Protein AF-0000000087148884 (afdb_homodimer)

InterPro domains:
  IPR002716 PIN domain [PF01850] (5-129)
  IPR022907 VapC family [MF_00265] (4-135)
  IPR029060 PIN-like domain superfamily [SSF88723] (1-133)
  IPR039018 Endonuclease VapC20-like [PTHR42188] (4-131)

pLDDT: mean 97.44, std 5.32, range [53.16, 98.94]

Solvent-accessible surface area (backbone atoms only — not comparable to full-atom values): 15019 Å² total; per-residue (Å²): 129,63,61,26,38,46,36,38,59,28,57,36,18,39,72,34,78,86,36,91,52,12,70,51,22,36,44,36,53,49,26,27,72,71,61,67,25,48,29,35,36,30,42,52,63,35,49,40,51,28,38,41,51,30,32,76,73,64,31,52,69,52,21,45,52,49,52,51,51,44,73,68,31,89,47,45,41,75,43,75,76,49,74,68,32,45,52,43,11,52,52,43,29,68,72,33,78,76,40,46,47,63,53,17,40,52,52,25,44,24,64,76,71,70,42,41,42,30,38,32,70,61,68,61,51,73,75,42,82,76,47,45,74,33,75,54,70,65,41,82,86,60,72,127,130,64,62,26,37,46,36,38,60,28,56,36,19,39,74,34,77,86,36,91,52,13,69,52,22,35,45,35,55,48,27,28,72,71,62,69,26,50,30,36,37,30,42,52,64,35,50,41,53,28,38,42,51,30,32,76,74,64,30,53,67,53,22,46,53,49,53,49,51,47,72,69,32,88,48,44,41,76,44,76,76,49,74,69,34,45,52,44,11,53,52,45,30,68,70,32,79,75,39,45,46,62,53,17,38,52,51,26,44,26,63,75,71,70,41,42,41,30,37,31,70,61,70,61,51,71,76,42,81,78,45,44,74,32,77,54,69,66,38,81,86,62,68,128

Structure (mmCIF, N/CA/C/O backbone):
data_AF-0000000087148884-model_v1
#
loop_
_entity.id
_entity.type
_entity.pdbx_description
1 polymer 'Ribonuclease VapC'
#
loop_
_atom_site.group_PDB
_atom_site.id
_atom_site.type_symbol
_atom_site.label_atom_id
_atom_site.label_alt_id
_atom_site.label_comp_id
_atom_site.label_asym_id
_atom_site.label_entity_id
_atom_site.label_seq_id
_atom_site.pdbx_PDB_ins_code
_atom_site.Cartn_x
_atom_site.Cartn_y
_atom_site.Cartn_z
_atom_site.occupancy
_atom_site.B_iso_or_equiv
_atom_site.auth_seq_id
_atom_site.auth_comp_id
_atom_site.auth_asym_id
_atom_site.auth_atom_id
_atom_site.pdbx_PDB_model_num
ATOM 1 N N . MET A 1 1 ? -4.75 26.141 -3.373 1 82.94 1 MET A N 1
ATOM 2 C CA . MET A 1 1 ? -4.594 26.156 -1.921 1 82.94 1 MET A CA 1
ATOM 3 C C . MET A 1 1 ? -3.361 25.359 -1.498 1 82.94 1 MET A C 1
ATOM 5 O O . MET A 1 1 ? -2.941 24.438 -2.199 1 82.94 1 MET A O 1
ATOM 9 N N . PRO A 1 2 ? -2.639 25.859 -0.455 1 95.5 2 PRO A N 1
ATOM 10 C CA . PRO A 1 2 ? -1.443 25.141 -0.019 1 95.5 2 PRO A CA 1
ATOM 11 C C . PRO A 1 2 ? -1.743 23.703 0.381 1 95.5 2 PRO A C 1
ATOM 13 O O . PRO A 1 2 ? -2.832 23.406 0.883 1 95.5 2 PRO A O 1
ATOM 16 N N . ARG A 1 3 ? -0.833 22.828 0.015 1 98.5 3 ARG A N 1
ATOM 17 C CA . ARG A 1 3 ? -1.002 21.406 0.343 1 98.5 3 ARG A CA 1
ATOM 18 C C . ARG A 1 3 ? 0.221 20.859 1.074 1 98.5 3 ARG A C 1
ATOM 20 O O . ARG A 1 3 ? 1.328 21.375 0.909 1 98.5 3 ARG A O 1
ATOM 27 N N . ALA A 1 4 ? -0.014 19.891 1.885 1 98.75 4 ALA A N 1
ATOM 28 C CA . ALA A 1 4 ? 1.025 19.094 2.523 1 98.75 4 ALA A CA 1
ATOM 29 C C . ALA A 1 4 ? 0.669 17.609 2.49 1 98.75 4 ALA A C 1
ATOM 31 O O . ALA A 1 4 ? -0.51 17.25 2.488 1 98.75 4 ALA A O 1
ATOM 32 N N . LEU A 1 5 ? 1.656 16.875 2.363 1 98.88 5 LEU A N 1
ATOM 33 C CA . LEU A 1 5 ? 1.425 15.43 2.457 1 98.88 5 LEU A CA 1
ATOM 34 C C . LEU A 1 5 ? 1.234 15.008 3.908 1 98.88 5 LEU A C 1
ATOM 36 O O . LEU A 1 5 ? 1.746 15.656 4.824 1 98.88 5 LEU A O 1
ATOM 40 N N . VAL A 1 6 ? 0.449 13.961 4.16 1 98.94 6 VAL A N 1
ATOM 41 C CA . VAL A 1 6 ? 0.257 13.414 5.5 1 98.94 6 VAL A CA 1
ATOM 42 C C . VAL A 1 6 ? 0.625 11.93 5.508 1 98.94 6 VAL A C 1
ATOM 44 O O . VAL A 1 6 ? 0.117 11.156 4.695 1 98.94 6 VAL A O 1
ATOM 47 N N . ASP A 1 7 ? 1.469 11.562 6.402 1 98.81 7 ASP A N 1
ATOM 48 C CA . ASP A 1 7 ? 1.999 10.203 6.531 1 98.81 7 ASP A CA 1
ATOM 49 C C . ASP A 1 7 ? 1.054 9.32 7.344 1 98.81 7 ASP A C 1
ATOM 51 O O . ASP A 1 7 ? 0.173 9.828 8.047 1 98.81 7 ASP A O 1
ATOM 55 N N . THR A 1 8 ? 1.266 8.047 7.219 1 98.88 8 THR A N 1
ATOM 56 C CA . THR A 1 8 ? 0.478 7.051 7.93 1 98.88 8 THR A CA 1
ATOM 57 C C . THR A 1 8 ? 0.493 7.316 9.43 1 98.88 8 THR A C 1
ATOM 59 O O . THR A 1 8 ? -0.534 7.188 10.102 1 98.88 8 THR A O 1
ATOM 62 N N . THR A 1 9 ? 1.648 7.656 10.008 1 98.88 9 THR A N 1
ATOM 63 C CA . THR A 1 9 ? 1.805 7.793 11.453 1 98.88 9 THR A CA 1
ATOM 64 C C . THR A 1 9 ? 0.843 8.844 12 1 98.88 9 THR A C 1
ATOM 66 O O . THR A 1 9 ? 0.274 8.664 13.078 1 98.88 9 THR A O 1
ATOM 69 N N . VAL A 1 10 ? 0.609 9.875 11.273 1 98.94 10 VAL A N 1
ATOM 70 C CA . VAL A 1 10 ? -0.283 10.945 11.711 1 98.94 10 VAL A CA 1
ATOM 71 C C . VAL A 1 10 ? -1.736 10.5 11.57 1 98.94 10 VAL A C 1
ATOM 73 O O . VAL A 1 10 ? -2.535 10.648 12.492 1 98.94 10 VAL A O 1
ATOM 76 N N . LEU A 1 11 ? -2.051 9.992 10.391 1 98.94 11 LEU A N 1
ATOM 77 C CA . LEU A 1 11 ? -3.422 9.562 10.148 1 98.94 11 LEU A CA 1
ATOM 78 C C . LEU A 1 11 ? -3.84 8.484 11.148 1 98.94 11 LEU A C 1
ATOM 80 O O . LEU A 1 11 ? -4.922 8.562 11.734 1 98.94 11 LEU A O 1
ATOM 84 N N . PHE A 1 12 ? -2.975 7.488 11.336 1 98.94 12 PHE A N 1
ATOM 85 C CA . PHE A 1 12 ? -3.275 6.398 12.258 1 98.94 12 PHE A CA 1
ATOM 86 C C . PHE A 1 12 ? -3.443 6.926 13.68 1 98.94 12 PHE A C 1
ATOM 88 O O . PHE A 1 12 ? -4.43 6.609 14.352 1 98.94 12 PHE A O 1
ATOM 95 N N . ALA A 1 13 ? -2.496 7.723 14.141 1 98.94 13 ALA A N 1
ATOM 96 C CA . ALA A 1 13 ? -2.539 8.234 15.508 1 98.94 13 ALA A CA 1
ATOM 97 C C . ALA A 1 13 ? -3.783 9.086 15.734 1 98.94 13 ALA A C 1
ATOM 99 O O . ALA A 1 13 ? -4.367 9.07 16.828 1 98.94 13 ALA A O 1
ATOM 100 N N . ALA A 1 14 ? -4.152 9.836 14.75 1 98.81 14 ALA A N 1
ATOM 101 C CA . ALA A 1 14 ? -5.344 10.664 14.891 1 98.81 14 ALA A CA 1
ATOM 102 C C . ALA A 1 14 ? -6.598 9.812 15.047 1 98.81 14 ALA A C 1
ATOM 104 O O . ALA A 1 14 ? -7.508 10.164 15.805 1 98.81 14 ALA A O 1
ATOM 105 N N . ALA A 1 15 ? -6.641 8.68 14.359 1 98.69 15 ALA A N 1
ATOM 106 C CA . ALA A 1 15 ? -7.844 7.852 14.312 1 98.69 15 ALA A CA 1
ATOM 107 C C . ALA A 1 15 ? -7.867 6.852 15.461 1 98.69 15 ALA A C 1
ATOM 109 O O . ALA A 1 15 ? -8.93 6.332 15.82 1 98.69 15 ALA A O 1
ATOM 110 N N . TYR A 1 16 ? -6.707 6.504 16 1 98.81 16 TYR A N 1
ATOM 111 C CA . TYR A 1 16 ? -6.598 5.492 17.047 1 98.81 16 TYR A CA 1
ATOM 112 C C . TYR A 1 16 ? -6.387 6.133 18.406 1 98.81 16 TYR A C 1
ATOM 114 O O . TYR A 1 16 ? -5.25 6.375 18.828 1 98.81 16 TYR A O 1
ATOM 122 N N . ARG A 1 17 ? -7.375 6.234 19.219 1 97.5 17 ARG A N 1
ATOM 123 C CA . ARG A 1 17 ? -7.41 7.016 20.453 1 97.5 17 ARG A CA 1
ATOM 124 C C . ARG A 1 17 ? -6.355 6.523 21.438 1 97.5 17 ARG A C 1
ATOM 126 O O . ARG A 1 17 ? -5.867 7.293 22.266 1 97.5 17 ARG A O 1
ATOM 133 N N . ARG A 1 18 ? -5.969 5.281 21.391 1 98.19 18 ARG A N 1
ATOM 134 C CA . ARG A 1 18 ? -5.047 4.699 22.359 1 98.19 18 ARG A CA 1
ATOM 135 C C . ARG A 1 18 ? -3.598 4.969 21.969 1 98.19 18 ARG A C 1
ATOM 137 O O . ARG A 1 18 ? -2.672 4.629 22.703 1 98.19 18 ARG A O 1
ATOM 144 N N . ASP A 1 19 ? -3.453 5.551 20.766 1 98.62 19 ASP A N 1
ATOM 145 C CA . ASP A 1 19 ? -2.1 5.879 20.328 1 98.62 19 ASP A CA 1
ATOM 146 C C . ASP A 1 19 ? -1.514 7.008 21.188 1 98.62 19 ASP A C 1
ATOM 148 O O . ASP A 1 19 ? -2.199 7.988 21.484 1 98.62 19 ASP A O 1
ATOM 152 N N . GLU A 1 20 ? -0.26 6.871 21.562 1 98.31 20 GLU A N 1
ATOM 153 C CA . GLU A 1 20 ? 0.403 7.844 22.438 1 98.31 20 GLU A CA 1
ATOM 154 C C . GLU A 1 20 ? 0.441 9.227 21.781 1 98.31 20 GLU A C 1
ATOM 156 O O . GLU A 1 20 ? 0.448 10.242 22.469 1 98.31 20 GLU A O 1
ATOM 161 N N . ALA A 1 21 ? 0.447 9.25 20.43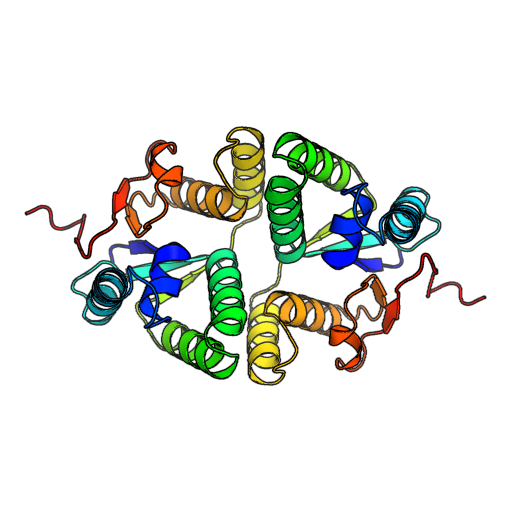8 1 98.5 21 ALA A N 1
ATOM 162 C CA . ALA A 1 21 ? 0.543 10.516 19.719 1 98.5 21 ALA A CA 1
ATOM 163 C C . ALA A 1 21 ? -0.837 11.016 19.297 1 98.5 21 ALA A C 1
ATOM 165 O O . ALA A 1 21 ? -0.954 11.906 18.453 1 98.5 21 ALA A O 1
ATOM 166 N N . HIS A 1 22 ? -1.874 10.461 19.875 1 98.81 22 HIS A N 1
ATOM 167 C CA . HIS A 1 22 ? -3.236 10.719 19.422 1 98.81 22 HIS A CA 1
ATOM 168 C C . HIS A 1 22 ? -3.562 12.203 19.453 1 98.81 22 HIS A C 1
ATOM 170 O O . HIS A 1 22 ? -3.998 12.773 18.438 1 98.81 22 HIS A O 1
ATOM 176 N N . ASP A 1 23 ? -3.289 12.867 20.531 1 98.69 23 ASP A N 1
ATOM 177 C CA . ASP A 1 23 ? -3.697 14.266 20.688 1 98.69 23 ASP A CA 1
ATOM 178 C C . ASP A 1 23 ? -2.998 15.164 19.672 1 98.69 23 ASP A C 1
ATOM 180 O O . ASP A 1 23 ? -3.631 16.031 19.062 1 98.69 23 ASP A O 1
ATOM 184 N N . GLY A 1 24 ? -1.696 14.953 19.5 1 98.75 24 GLY A N 1
ATOM 185 C CA . GLY A 1 24 ? -0.96 15.727 18.516 1 98.75 24 GLY A CA 1
ATOM 186 C C . GLY A 1 24 ? -1.428 15.484 17.094 1 98.75 24 GLY A C 1
ATOM 187 O O . GLY A 1 24 ? -1.553 16.422 16.312 1 98.75 24 GLY A O 1
ATOM 188 N N . ALA A 1 25 ? -1.712 14.258 16.797 1 98.94 25 ALA A N 1
ATOM 189 C CA . ALA A 1 25 ? -2.176 13.898 15.453 1 98.94 25 ALA A CA 1
ATOM 190 C C . ALA A 1 25 ? -3.574 14.445 15.195 1 98.94 25 ALA A C 1
ATOM 192 O O . ALA A 1 25 ? -3.861 14.93 14.094 1 98.94 25 ALA A O 1
ATOM 193 N N . LEU A 1 26 ? -4.41 14.336 16.234 1 98.75 26 LEU A N 1
ATOM 194 C CA . LEU A 1 26 ? -5.766 14.859 16.109 1 98.75 26 LEU A CA 1
ATOM 195 C C . LEU A 1 26 ? -5.75 16.359 15.852 1 98.75 26 LEU A C 1
ATOM 197 O O . LEU A 1 26 ? -6.562 16.875 15.078 1 98.75 26 LEU A O 1
ATOM 201 N N . ALA A 1 27 ? -4.859 17.062 16.469 1 98.88 27 ALA A N 1
ATOM 202 C CA . ALA A 1 27 ? -4.719 18.5 16.25 1 98.88 27 ALA A CA 1
ATOM 203 C C . ALA A 1 27 ? -4.379 18.797 14.797 1 98.88 27 ALA A C 1
ATOM 205 O O . ALA A 1 27 ? -4.891 19.766 14.227 1 98.88 27 ALA A O 1
ATOM 206 N N . ILE A 1 28 ? -3.535 17.969 14.172 1 98.88 28 ILE A N 1
ATOM 207 C CA . ILE A 1 28 ? -3.16 18.141 12.773 1 98.88 28 ILE A CA 1
ATOM 208 C C . ILE A 1 28 ? -4.383 17.938 11.883 1 98.88 28 ILE A C 1
ATOM 210 O O . ILE A 1 28 ? -4.703 18.781 11.047 1 98.88 28 ILE A O 1
ATOM 214 N N . LEU A 1 29 ? -5.133 16.906 12.086 1 98.75 29 LEU A N 1
ATOM 215 C CA . LEU A 1 29 ? -6.293 16.625 11.242 1 98.75 29 LEU A CA 1
ATOM 216 C C . LEU A 1 29 ? -7.375 17.688 11.445 1 98.75 29 LEU A C 1
ATOM 218 O O . LEU A 1 29 ? -8.039 18.078 10.484 1 98.75 29 LEU A O 1
ATOM 222 N N . THR A 1 30 ? -7.543 18.047 12.719 1 98.44 30 THR A N 1
ATOM 223 C CA . THR A 1 30 ? -8.508 19.109 13.008 1 98.44 30 THR A CA 1
ATOM 224 C C . THR A 1 30 ? -8.125 20.406 12.312 1 98.44 30 THR A C 1
ATOM 226 O O . THR A 1 30 ? -8.977 21.094 11.75 1 98.44 30 THR A O 1
ATOM 229 N N . GLY A 1 31 ? -6.812 20.734 12.375 1 98.38 31 GLY A N 1
ATOM 230 C CA . GLY A 1 31 ? -6.332 21.906 11.68 1 98.38 31 GLY A CA 1
ATOM 231 C C . GLY A 1 31 ? -6.574 21.859 10.18 1 98.38 31 GLY A C 1
ATOM 232 O O . GLY A 1 31 ? -6.883 22.875 9.562 1 98.38 31 GLY A O 1
ATOM 233 N N . ILE A 1 32 ? -6.445 20.703 9.578 1 98.44 32 ILE A N 1
ATOM 234 C CA . ILE A 1 32 ? -6.738 20.516 8.156 1 98.44 32 ILE A CA 1
ATOM 235 C C . ILE A 1 32 ? -8.227 20.734 7.906 1 98.44 32 ILE A C 1
ATOM 237 O O . ILE A 1 32 ? -8.609 21.484 7.008 1 98.44 32 ILE A O 1
ATOM 241 N N . ASP A 1 33 ? -9.016 20.219 8.773 1 97.56 33 ASP A N 1
ATOM 242 C CA . ASP A 1 33 ? -10.469 20.297 8.664 1 97.56 33 ASP A CA 1
ATOM 243 C C . ASP A 1 33 ? -10.953 21.75 8.734 1 97.56 33 ASP A C 1
ATOM 245 O O . ASP A 1 33 ? -11.844 22.141 7.988 1 97.56 33 ASP A O 1
ATOM 249 N N . THR A 1 34 ? -10.344 22.453 9.617 1 97.12 34 THR A N 1
ATOM 250 C CA . THR A 1 34 ? -10.812 23.812 9.891 1 97.12 34 THR A CA 1
ATOM 251 C C . THR A 1 34 ? -10.133 24.812 8.961 1 97.12 34 THR A C 1
ATOM 253 O O . THR A 1 34 ? -10.367 26.016 9.062 1 97.12 34 THR A O 1
ATOM 256 N N . ALA A 1 35 ? -9.266 24.344 8.117 1 96.56 35 ALA A N 1
ATOM 257 C CA . ALA A 1 35 ? -8.539 25.172 7.152 1 96.56 35 ALA A CA 1
ATOM 258 C C . ALA A 1 35 ? -7.504 26.047 7.848 1 96.56 35 ALA A C 1
ATOM 260 O O . ALA A 1 35 ? -7.035 27.031 7.281 1 96.56 35 ALA A O 1
ATOM 261 N N . ASP A 1 36 ? -7.16 25.672 9.055 1 97.25 36 ASP A N 1
ATOM 262 C CA . ASP A 1 36 ? -6.059 26.312 9.758 1 97.25 36 ASP A CA 1
ATOM 263 C C . ASP A 1 36 ? -4.711 25.781 9.281 1 97.25 36 ASP A C 1
ATOM 265 O O . ASP A 1 36 ? -3.678 26.422 9.477 1 97.25 36 ASP A O 1
ATOM 269 N N . LEU A 1 37 ? -4.734 24.641 8.773 1 98.31 37 LEU A N 1
ATOM 270 C CA . LEU A 1 37 ? -3.578 23.984 8.164 1 98.31 37 LEU A CA 1
ATOM 271 C C . LEU A 1 37 ? -3.809 23.734 6.68 1 98.31 37 LEU A C 1
ATOM 273 O O . LEU A 1 37 ? -4.938 23.859 6.195 1 98.31 37 LEU A O 1
ATOM 277 N N . PRO A 1 38 ? -2.689 23.547 5.93 1 98.44 38 PRO A N 1
ATOM 278 C CA . PRO A 1 38 ? -2.854 23.25 4.508 1 98.44 38 PRO A CA 1
ATOM 279 C C . PRO A 1 38 ? -3.717 22.016 4.258 1 98.44 38 PRO A C 1
ATOM 281 O O . PRO A 1 38 ? -3.898 21.188 5.164 1 98.44 38 PRO A O 1
ATOM 284 N N . GLU A 1 39 ? -4.25 21.922 2.984 1 98.75 39 GLU A N 1
ATOM 285 C CA . GLU A 1 39 ? -4.957 20.703 2.594 1 98.75 39 GLU A CA 1
ATOM 286 C C . GLU A 1 39 ? -4.023 19.5 2.586 1 98.75 39 GLU A C 1
ATOM 288 O O . GLU A 1 39 ? -2.824 19.641 2.34 1 98.75 39 GLU A O 1
ATOM 293 N N . ALA A 1 40 ? -4.617 18.391 2.803 1 98.88 40 ALA A N 1
ATOM 294 C CA . ALA A 1 40 ? -3.842 17.172 2.951 1 98.88 40 ALA A CA 1
ATOM 295 C C . ALA A 1 40 ? -3.809 16.375 1.645 1 98.88 40 ALA A C 1
ATOM 297 O O . ALA A 1 40 ? -4.848 16.156 1.018 1 98.88 40 ALA A O 1
ATOM 298 N N . VAL A 1 41 ? -2.627 16.016 1.207 1 98.94 41 VAL A N 1
ATOM 299 C CA . VAL A 1 41 ? -2.459 14.961 0.207 1 98.94 41 VAL A CA 1
ATOM 300 C C . VAL A 1 41 ? -2.146 13.641 0.897 1 98.94 41 VAL A C 1
ATOM 302 O O . VAL A 1 41 ? -1.254 13.57 1.745 1 98.94 41 VAL A O 1
ATOM 305 N N . ILE A 1 42 ? -2.887 12.656 0.623 1 98.94 42 ILE A N 1
ATOM 306 C CA . ILE A 1 42 ? -2.74 11.312 1.164 1 98.94 42 ILE A CA 1
ATOM 307 C C . ILE A 1 42 ? -2.523 10.32 0.025 1 98.94 42 ILE A C 1
ATOM 309 O O . ILE A 1 42 ? -3.4 10.133 -0.821 1 98.94 42 ILE A O 1
ATOM 313 N N . LEU A 1 43 ? -1.363 9.695 -0.037 1 98.94 43 LEU A N 1
ATOM 314 C CA . LEU A 1 43 ? -1.16 8.664 -1.048 1 98.94 43 LEU A CA 1
ATOM 315 C C . LEU A 1 43 ? -2.014 7.434 -0.75 1 98.94 43 LEU A C 1
ATOM 317 O O . LEU A 1 43 ? -2.229 7.09 0.415 1 98.94 43 LEU A O 1
ATOM 321 N N . ASP A 1 44 ? -2.402 6.777 -1.787 1 98.81 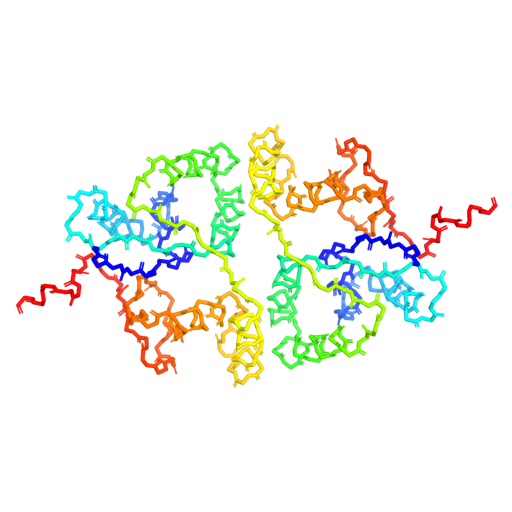44 ASP A N 1
ATOM 322 C CA . ASP A 1 44 ? -3.223 5.582 -1.619 1 98.81 44 ASP A CA 1
ATOM 323 C C . ASP A 1 44 ? -2.484 4.52 -0.808 1 98.81 44 ASP A C 1
ATOM 325 O O . ASP A 1 44 ? -3.104 3.76 -0.059 1 98.81 44 ASP A O 1
ATOM 329 N N . TYR A 1 45 ? -1.149 4.457 -0.853 1 98.81 45 TYR A N 1
ATOM 330 C CA . TYR A 1 45 ? -0.358 3.572 -0.003 1 98.81 45 TYR A CA 1
ATOM 331 C C . TYR A 1 45 ? -0.568 3.9 1.471 1 98.81 45 TYR A C 1
ATOM 333 O O . TYR A 1 45 ? -0.701 3 2.301 1 98.81 45 TYR A O 1
ATOM 341 N N . VAL A 1 46 ? -0.532 5.195 1.761 1 98.94 46 VAL A N 1
ATOM 342 C CA . VAL A 1 46 ? -0.702 5.688 3.123 1 98.94 46 VAL A CA 1
ATOM 343 C C . VAL A 1 46 ? -2.102 5.348 3.627 1 98.94 46 VAL A C 1
ATOM 345 O O . VAL A 1 46 ? -2.268 4.91 4.766 1 98.94 46 VAL A O 1
ATOM 348 N N . LEU A 1 47 ? -3.049 5.539 2.729 1 98.94 47 LEU A N 1
ATOM 349 C CA . LEU A 1 47 ? -4.414 5.176 3.084 1 98.94 47 LEU A CA 1
ATOM 350 C C . LEU A 1 47 ? -4.52 3.686 3.389 1 98.94 47 LEU A C 1
ATOM 352 O O . LEU A 1 47 ? -5.094 3.295 4.406 1 98.94 47 LEU A O 1
ATOM 356 N N . ALA A 1 48 ? -3.924 2.854 2.547 1 98.88 48 ALA A N 1
ATOM 357 C CA . ALA A 1 48 ? -3.969 1.405 2.723 1 98.88 48 ALA A CA 1
ATOM 358 C C . ALA A 1 48 ? -3.332 0.992 4.047 1 98.88 48 ALA A C 1
ATOM 360 O O . ALA A 1 48 ? -3.9 0.192 4.793 1 98.88 48 ALA A O 1
ATOM 361 N N . GLU A 1 49 ? -2.18 1.56 4.34 1 98.81 49 GLU A N 1
ATOM 362 C CA . GLU A 1 49 ? -1.503 1.27 5.598 1 98.81 49 GLU A CA 1
ATOM 363 C C . GLU A 1 49 ? -2.352 1.699 6.793 1 98.81 49 GLU A C 1
ATOM 365 O O . GLU A 1 49 ? -2.443 0.978 7.789 1 98.81 49 GLU A O 1
ATOM 370 N N . THR A 1 50 ? -2.947 2.869 6.711 1 98.94 50 THR A N 1
ATOM 371 C CA . THR A 1 50 ? -3.75 3.402 7.809 1 98.94 50 THR A CA 1
ATOM 372 C C . THR A 1 50 ? -4.965 2.518 8.07 1 98.94 50 THR A C 1
ATOM 374 O O . THR A 1 50 ? -5.246 2.156 9.211 1 98.94 50 THR A O 1
ATOM 377 N N . LEU A 1 51 ? -5.633 2.129 6.965 1 98.94 51 LEU A N 1
ATOM 378 C CA . LEU A 1 51 ? -6.82 1.294 7.098 1 98.94 51 LEU A CA 1
ATOM 379 C C . LEU A 1 51 ? -6.465 -0.066 7.691 1 98.94 51 LEU A C 1
ATOM 381 O O . LEU A 1 51 ? -7.16 -0.562 8.578 1 98.94 51 LEU A O 1
ATOM 385 N N . ASN A 1 52 ? -5.363 -0.642 7.215 1 98.56 52 ASN A N 1
ATOM 386 C CA . ASN A 1 52 ? -4.938 -1.933 7.746 1 98.56 52 ASN A CA 1
ATOM 387 C C . ASN A 1 52 ? -4.516 -1.827 9.211 1 98.56 52 ASN A C 1
ATOM 389 O O . ASN A 1 52 ? -4.844 -2.695 10.016 1 98.56 52 ASN A O 1
ATOM 393 N N . GLY A 1 53 ? -3.807 -0.758 9.539 1 98.56 53 GLY A N 1
ATOM 394 C CA . GLY A 1 53 ? -3.447 -0.52 10.93 1 98.56 53 GLY A CA 1
ATOM 395 C C . GLY A 1 53 ? -4.652 -0.377 11.844 1 98.56 53 GLY A C 1
ATOM 396 O O . GLY A 1 53 ? -4.691 -0.972 12.922 1 98.56 53 GLY A O 1
ATOM 397 N N . LEU A 1 54 ? -5.605 0.373 11.43 1 98.88 54 LEU A N 1
ATOM 398 C CA . LEU A 1 54 ? -6.801 0.6 12.234 1 98.88 54 LEU A CA 1
ATOM 399 C C . LEU A 1 54 ? -7.602 -0.689 12.398 1 98.88 54 LEU A C 1
ATOM 401 O O . LEU A 1 54 ? -8.109 -0.976 13.477 1 98.88 54 LEU A O 1
ATOM 405 N N . THR A 1 55 ? -7.715 -1.438 11.297 1 98.69 55 THR A N 1
ATOM 406 C CA . THR A 1 55 ? -8.406 -2.719 11.391 1 98.69 55 THR A CA 1
ATOM 407 C C . THR A 1 55 ? -7.758 -3.609 12.445 1 98.69 55 THR A C 1
ATOM 409 O O . THR A 1 55 ? -8.453 -4.203 13.273 1 98.69 55 THR A O 1
ATOM 412 N N . ASN A 1 56 ? -6.457 -3.602 12.477 1 98.06 56 ASN A N 1
ATOM 413 C CA . ASN A 1 56 ? -5.707 -4.488 13.359 1 98.06 56 ASN A CA 1
ATOM 414 C C . ASN A 1 56 ? -5.773 -4.023 14.812 1 98.06 56 ASN A C 1
ATOM 416 O O . ASN A 1 56 ? -5.707 -4.84 15.734 1 98.06 56 ASN A O 1
ATOM 420 N N . HIS A 1 57 ? -6 -2.738 15.031 1 98.44 57 HIS A N 1
ATOM 421 C CA . HIS A 1 57 ? -5.852 -2.215 16.375 1 98.44 57 HIS A CA 1
ATOM 422 C C . HIS A 1 57 ? -7.188 -1.743 16.938 1 98.44 57 HIS A C 1
ATOM 424 O O . HIS A 1 57 ? -7.414 -1.812 18.156 1 98.44 57 HIS A O 1
ATOM 430 N N . ALA A 1 58 ? -8.047 -1.271 16.031 1 98.31 58 ALA A N 1
ATOM 431 C CA . ALA A 1 58 ? -9.273 -0.633 16.5 1 98.31 58 ALA A CA 1
ATOM 432 C C . ALA A 1 58 ? -10.5 -1.319 15.914 1 98.31 58 ALA A C 1
ATOM 434 O O . ALA A 1 58 ? -11.633 -0.969 16.25 1 98.31 58 ALA A O 1
ATOM 435 N N . GLY A 1 59 ? -10.273 -2.281 15.031 1 98.31 59 GLY A N 1
ATOM 436 C CA . GLY A 1 59 ? -11.367 -3.014 14.406 1 98.31 59 GLY A CA 1
ATOM 437 C C . GLY A 1 59 ? -11.773 -2.441 13.055 1 98.31 59 GLY A C 1
ATOM 438 O O . GLY A 1 59 ? -11.406 -1.315 12.719 1 98.31 59 GLY A O 1
ATOM 439 N N . HIS A 1 60 ? -12.469 -3.193 12.32 1 98.62 60 HIS A N 1
ATOM 440 C CA . HIS A 1 60 ? -12.883 -2.877 10.953 1 98.62 60 HIS A CA 1
ATOM 441 C C . HIS A 1 60 ? -13.797 -1.656 10.93 1 98.62 60 HIS A C 1
ATOM 443 O O . HIS A 1 60 ? -13.672 -0.804 10.047 1 98.62 60 HIS A O 1
ATOM 449 N N . ALA A 1 61 ? -14.688 -1.531 11.867 1 98.62 61 ALA A N 1
ATOM 450 C CA . ALA A 1 61 ? -15.625 -0.416 11.898 1 98.62 61 ALA A CA 1
ATOM 451 C C . ALA A 1 61 ? -14.898 0.917 12.023 1 98.62 61 ALA A C 1
ATOM 453 O O . ALA A 1 61 ? -15.273 1.905 11.391 1 98.62 61 ALA A O 1
ATOM 454 N N . ALA A 1 62 ? -13.867 0.952 12.828 1 98.69 62 ALA A N 1
ATOM 455 C CA . ALA A 1 62 ? -13.07 2.162 13 1 98.69 62 ALA A CA 1
ATOM 456 C C . ALA A 1 62 ? -12.359 2.539 11.703 1 98.69 62 ALA A C 1
ATOM 458 O O . ALA A 1 62 ? -12.266 3.719 11.359 1 98.69 62 ALA A O 1
ATOM 459 N N . ALA A 1 63 ? -11.867 1.518 11 1 98.94 63 ALA A N 1
ATOM 460 C CA . ALA A 1 63 ? -11.195 1.749 9.727 1 98.94 63 ALA A CA 1
ATOM 461 C C . ALA A 1 63 ? -12.164 2.291 8.688 1 98.94 63 ALA A C 1
ATOM 463 O O . ALA A 1 63 ? -11.828 3.217 7.941 1 98.94 63 ALA A O 1
ATOM 464 N N . VAL A 1 64 ? -13.352 1.765 8.656 1 98.94 64 VAL A N 1
ATOM 465 C CA . VAL A 1 64 ? -14.359 2.217 7.711 1 98.94 64 VAL A CA 1
ATOM 466 C C . VAL A 1 64 ? -14.773 3.652 8.039 1 98.94 64 VAL A C 1
ATOM 468 O O . VAL A 1 64 ? -14.906 4.484 7.137 1 98.94 64 VAL A O 1
ATOM 471 N N . ASP A 1 65 ? -14.977 3.924 9.328 1 98.75 65 ASP A N 1
ATOM 472 C CA . ASP A 1 65 ? -15.305 5.281 9.742 1 98.75 65 ASP A CA 1
ATOM 473 C C . ASP A 1 65 ? -14.227 6.27 9.305 1 98.75 65 ASP A C 1
ATOM 475 O O . ASP A 1 65 ? -14.539 7.352 8.805 1 98.75 65 ASP A O 1
ATOM 479 N N . PHE A 1 66 ? -13.039 5.883 9.469 1 98.88 66 PHE A N 1
ATOM 480 C CA . PHE A 1 66 ? -11.914 6.715 9.062 1 98.88 66 PHE A CA 1
ATOM 481 C C . PHE A 1 66 ? -11.93 6.949 7.555 1 98.88 66 PHE A C 1
ATOM 483 O O . PHE A 1 66 ? -11.773 8.086 7.098 1 98.88 66 PHE A O 1
ATOM 490 N N . LEU A 1 67 ? -12.062 5.895 6.816 1 98.94 67 LEU A N 1
ATOM 491 C CA . LEU A 1 67 ? -12.133 5.98 5.359 1 98.94 67 LEU A CA 1
ATOM 492 C C . LEU A 1 67 ? -13.234 6.938 4.922 1 98.94 67 LEU A C 1
ATOM 494 O O . LEU A 1 67 ? -13.016 7.789 4.055 1 98.94 67 LEU A O 1
ATOM 498 N N . ASP A 1 68 ? -14.375 6.84 5.543 1 98.75 68 ASP A N 1
ATOM 499 C CA . ASP A 1 68 ? -15.508 7.699 5.195 1 98.75 68 ASP A CA 1
ATOM 500 C C . ASP A 1 68 ? -15.195 9.164 5.5 1 98.75 68 ASP A C 1
ATOM 502 O O . ASP A 1 68 ? -15.5 10.047 4.699 1 98.75 68 ASP A O 1
ATOM 506 N N . ARG A 1 69 ? -14.594 9.414 6.582 1 98.06 69 ARG A N 1
ATOM 507 C CA . ARG A 1 69 ? -14.266 10.781 6.988 1 98.06 69 ARG A CA 1
ATOM 508 C C . ARG A 1 69 ? -13.266 11.414 6.027 1 98.06 69 ARG A C 1
ATOM 510 O O . ARG A 1 69 ? -13.406 12.578 5.652 1 98.06 69 ARG A O 1
ATOM 517 N N . ILE A 1 70 ? -12.312 10.609 5.625 1 98.31 70 ILE A N 1
ATOM 518 C CA . ILE A 1 70 ? -11.297 11.117 4.707 1 98.31 70 ILE A CA 1
ATOM 519 C C . ILE A 1 70 ? -11.938 11.422 3.354 1 98.31 70 ILE A C 1
ATOM 521 O O . ILE A 1 70 ? -11.656 12.461 2.748 1 98.31 70 ILE A O 1
ATOM 525 N N . GLU A 1 71 ? -12.766 10.586 2.904 1 97.81 71 GLU A N 1
ATOM 526 C CA . GLU A 1 71 ? -13.367 10.742 1.583 1 97.81 71 GLU A CA 1
ATOM 527 C C . GLU A 1 71 ? -14.359 11.898 1.562 1 97.81 71 GLU A C 1
ATOM 529 O O . GLU A 1 71 ? -14.523 12.562 0.534 1 97.81 71 GLU A O 1
ATOM 534 N N . GLU A 1 72 ? -14.953 12.148 2.689 1 97.19 72 GLU A N 1
ATOM 535 C CA . GLU A 1 72 ? -15.961 13.203 2.771 1 97.19 72 GLU A CA 1
ATOM 536 C C . GLU A 1 72 ? -15.305 14.57 2.982 1 97.19 72 GLU A C 1
ATOM 538 O O . GLU A 1 72 ? -15.953 15.609 2.812 1 97.19 72 GLU A O 1
ATOM 543 N N . ASN A 1 73 ? -14.102 14.531 3.443 1 97.81 73 ASN A N 1
ATOM 544 C CA . ASN A 1 73 ? -13.375 15.773 3.715 1 97.81 73 ASN A CA 1
ATOM 545 C C . ASN A 1 73 ? -12.805 16.375 2.438 1 97.81 73 ASN A C 1
ATOM 547 O O . ASN A 1 73 ? -11.844 15.859 1.874 1 97.81 73 ASN A O 1
ATOM 551 N N . ALA A 1 74 ? -13.344 17.484 2.006 1 97.56 74 ALA A N 1
ATOM 552 C CA . ALA A 1 74 ? -12.969 18.125 0.75 1 97.56 74 ALA A CA 1
ATOM 553 C C . ALA A 1 74 ? -11.539 18.656 0.813 1 97.56 74 ALA A C 1
ATOM 555 O O . ALA A 1 74 ? -10.953 19 -0.216 1 97.56 74 ALA A O 1
ATOM 556 N N . ARG A 1 75 ? -10.93 18.672 1.987 1 98.44 75 ARG A N 1
ATOM 557 C CA . ARG A 1 75 ? -9.578 19.203 2.152 1 98.44 75 ARG A CA 1
ATOM 558 C C . ARG A 1 75 ? -8.555 18.062 2.197 1 98.44 75 ARG A C 1
ATOM 560 O O . ARG A 1 75 ? -7.367 18.312 2.41 1 98.44 75 ARG A O 1
ATOM 567 N N . CYS A 1 76 ? -9.031 16.859 2.062 1 98.62 76 CYS A N 1
ATOM 568 C CA . CYS A 1 76 ? -8.172 15.688 1.943 1 98.62 76 CYS A CA 1
ATOM 569 C C . CYS A 1 76 ? -8.203 15.125 0.528 1 98.62 76 CYS A C 1
ATOM 571 O O . CYS A 1 76 ? -9.281 14.812 0.008 1 98.62 76 CYS A O 1
ATOM 573 N N . HIS A 1 77 ? -7.055 15.008 -0.065 1 98.69 77 HIS A N 1
ATOM 574 C CA . HIS A 1 77 ? -6.926 14.5 -1.426 1 98.69 77 HIS A CA 1
ATOM 575 C C . HIS A 1 77 ? -6.137 13.195 -1.454 1 98.69 77 HIS A C 1
ATOM 577 O O . HIS A 1 77 ? -4.957 13.172 -1.101 1 98.69 77 HIS A O 1
ATOM 583 N N . ILE A 1 78 ? -6.797 12.164 -1.901 1 98.75 78 ILE A N 1
ATOM 584 C CA . ILE A 1 78 ? -6.117 10.883 -2.078 1 98.75 78 ILE A CA 1
ATOM 585 C C . ILE A 1 78 ? -5.5 10.812 -3.473 1 98.75 78 ILE A C 1
ATOM 587 O O . ILE A 1 78 ? -6.188 11.023 -4.477 1 98.75 78 ILE A O 1
ATOM 591 N N . ASP A 1 79 ? -4.254 10.586 -3.543 1 98.56 79 ASP A N 1
ATOM 592 C CA . ASP A 1 79 ? -3.566 10.531 -4.828 1 98.56 79 ASP A CA 1
ATOM 593 C C . ASP A 1 79 ? -2.791 9.219 -4.977 1 98.56 79 ASP A C 1
ATOM 595 O O . ASP A 1 79 ? -2.6 8.492 -4 1 98.56 79 ASP A O 1
ATOM 599 N N . THR A 1 80 ? -2.443 8.891 -6.211 1 98.5 80 THR A N 1
ATOM 600 C CA . THR A 1 80 ? -1.646 7.727 -6.582 1 98.5 80 THR A CA 1
ATOM 601 C C . THR A 1 80 ? -0.412 8.141 -7.375 1 98.5 80 THR A C 1
ATOM 603 O O . THR A 1 80 ? -0.369 9.242 -7.934 1 98.5 80 THR A O 1
ATOM 606 N N . LEU A 1 81 ? 0.564 7.281 -7.32 1 98.75 81 LEU A N 1
ATOM 607 C CA . LEU A 1 81 ? 1.785 7.582 -8.062 1 98.75 81 LEU A CA 1
ATOM 608 C C . LEU A 1 81 ? 1.569 7.398 -9.555 1 98.75 81 LEU A C 1
ATOM 610 O O . LEU A 1 81 ? 0.9 6.453 -9.984 1 98.75 81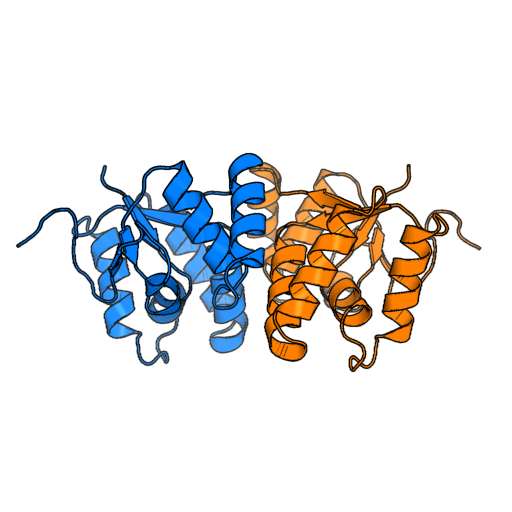 LEU A O 1
ATOM 614 N N . THR A 1 82 ? 2.135 8.344 -10.305 1 98.44 82 THR A N 1
ATOM 615 C CA . THR A 1 82 ? 2.342 8.055 -11.719 1 98.44 82 THR A CA 1
ATOM 616 C C . THR A 1 82 ? 3.414 6.988 -11.906 1 98.44 82 THR A C 1
ATOM 618 O O . THR A 1 82 ? 4.113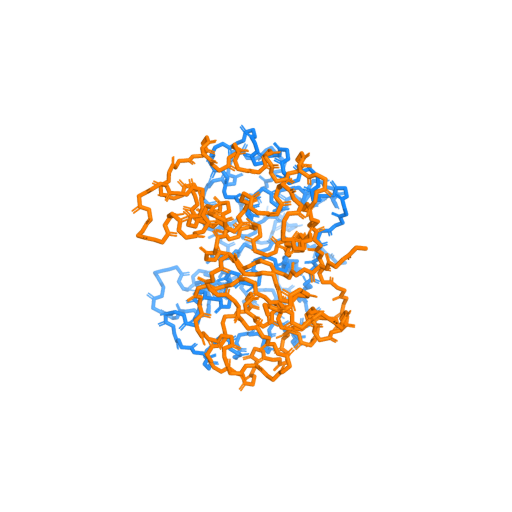 6.629 -10.953 1 98.44 82 THR A O 1
ATOM 621 N N . ALA A 1 83 ? 3.527 6.547 -13.203 1 98.06 83 ALA A N 1
ATOM 622 C CA . ALA A 1 83 ? 4.551 5.555 -13.516 1 98.06 83 ALA A CA 1
ATOM 623 C C . ALA A 1 83 ? 5.949 6.098 -13.219 1 98.06 83 ALA A C 1
ATOM 625 O O . ALA A 1 83 ? 6.805 5.375 -12.695 1 98.06 83 ALA A O 1
ATOM 626 N N . ASP A 1 84 ? 6.176 7.375 -13.555 1 98.62 84 ASP A N 1
ATOM 627 C CA . ASP A 1 84 ? 7.473 8 -13.32 1 98.62 84 ASP A CA 1
ATOM 628 C C . ASP A 1 84 ? 7.75 8.148 -11.828 1 98.62 84 ASP A C 1
ATOM 630 O O . ASP A 1 84 ? 8.875 7.922 -11.375 1 98.62 84 ASP A O 1
ATOM 634 N N . GLU A 1 85 ? 6.77 8.531 -11.07 1 98.81 85 GLU A N 1
ATOM 635 C CA . GLU A 1 85 ? 6.914 8.656 -9.625 1 98.81 85 GLU A CA 1
ATOM 636 C C . GLU A 1 85 ? 7.168 7.305 -8.969 1 98.81 85 GLU A C 1
ATOM 638 O O . GLU A 1 85 ? 7.957 7.199 -8.031 1 98.81 85 GLU A O 1
ATOM 643 N N . PHE A 1 86 ? 6.52 6.289 -9.5 1 98.81 86 PHE A N 1
ATOM 644 C CA . PHE A 1 86 ? 6.715 4.93 -9.016 1 98.81 86 PHE A CA 1
ATOM 645 C C . PHE A 1 86 ? 8.141 4.465 -9.273 1 98.81 86 PHE A C 1
ATOM 647 O O . PHE A 1 86 ? 8.766 3.848 -8.406 1 98.81 86 PHE A O 1
ATOM 654 N N . ALA A 1 87 ? 8.633 4.742 -10.422 1 98.75 87 ALA A N 1
ATOM 655 C CA . ALA A 1 87 ? 10.023 4.418 -10.734 1 98.75 87 ALA A CA 1
ATOM 656 C C . ALA A 1 87 ? 10.984 5.133 -9.797 1 98.75 87 ALA A C 1
ATOM 658 O O . ALA A 1 87 ? 11.961 4.543 -9.328 1 98.75 87 ALA A O 1
ATOM 659 N N . THR A 1 88 ? 10.672 6.387 -9.516 1 98.62 88 THR A N 1
ATOM 660 C CA . THR A 1 88 ? 11.484 7.152 -8.586 1 98.62 88 THR A CA 1
ATOM 661 C C . THR A 1 88 ? 11.398 6.562 -7.18 1 98.62 88 THR A C 1
ATOM 663 O O . THR A 1 88 ? 12.398 6.5 -6.461 1 98.62 88 THR A O 1
ATOM 666 N N . ALA A 1 89 ? 10.195 6.129 -6.754 1 98.88 89 ALA A N 1
ATOM 667 C CA . ALA A 1 89 ? 10.016 5.508 -5.445 1 98.88 89 ALA A CA 1
ATOM 668 C C . ALA A 1 89 ? 10.875 4.254 -5.309 1 98.88 89 ALA A C 1
ATOM 670 O O . ALA A 1 89 ? 11.531 4.051 -4.281 1 98.88 89 ALA A O 1
ATOM 671 N N . LYS A 1 90 ? 10.898 3.449 -6.371 1 98.88 90 LYS A N 1
ATOM 672 C CA . LYS A 1 90 ? 11.711 2.238 -6.348 1 98.88 90 LYS A CA 1
ATOM 673 C C . LYS A 1 90 ? 13.195 2.578 -6.242 1 98.88 90 LYS A C 1
ATOM 675 O O . LYS A 1 90 ? 13.938 1.928 -5.5 1 98.88 90 LYS A O 1
ATOM 680 N N . ALA A 1 91 ? 13.609 3.592 -6.941 1 98.75 91 ALA A N 1
ATOM 681 C CA . ALA A 1 91 ? 15.008 4.02 -6.879 1 98.75 91 ALA A CA 1
ATOM 682 C C . ALA A 1 91 ? 15.367 4.52 -5.484 1 98.75 91 ALA A C 1
ATOM 684 O O . ALA A 1 91 ? 16.438 4.199 -4.957 1 98.75 91 ALA A O 1
ATOM 685 N N . LEU A 1 92 ? 14.516 5.309 -4.906 1 98.56 92 LEU A N 1
ATOM 686 C CA . LEU A 1 92 ? 14.727 5.816 -3.553 1 98.56 92 LEU A CA 1
ATOM 687 C C . LEU A 1 92 ? 14.773 4.672 -2.545 1 98.56 92 LEU A C 1
ATOM 689 O O . LEU A 1 92 ? 15.617 4.66 -1.648 1 98.56 92 LEU A O 1
ATOM 693 N N . PHE A 1 93 ? 13.914 3.707 -2.699 1 98.81 93 PHE A N 1
ATOM 694 C CA . PHE A 1 93 ? 13.891 2.547 -1.815 1 98.81 93 PHE A CA 1
ATOM 695 C C . PHE A 1 93 ? 15.211 1.792 -1.877 1 98.81 93 PHE A C 1
ATOM 697 O O . PHE A 1 93 ? 15.766 1.416 -0.842 1 98.81 93 PHE A O 1
ATOM 704 N N . ARG A 1 94 ? 15.711 1.601 -3.082 1 98.75 94 ARG A N 1
ATOM 705 C CA . ARG A 1 94 ? 16.984 0.904 -3.268 1 98.75 94 ARG A CA 1
ATOM 706 C C . ARG A 1 94 ? 18.109 1.636 -2.561 1 98.75 94 ARG A C 1
ATOM 708 O O . ARG A 1 94 ? 18.984 1.006 -1.966 1 98.75 94 ARG A O 1
ATOM 715 N N . ARG A 1 95 ? 18.016 2.918 -2.559 1 97.56 95 ARG A N 1
ATOM 716 C CA . ARG A 1 95 ? 19.156 3.734 -2.156 1 97.56 95 ARG A CA 1
ATOM 717 C C . ARG A 1 95 ? 19.109 4.043 -0.664 1 97.56 95 ARG A C 1
ATOM 719 O O . ARG A 1 95 ? 20.156 4.266 -0.037 1 97.56 95 ARG A O 1
ATOM 726 N N . HIS A 1 96 ? 17.922 4.02 -0.054 1 97.06 96 HIS A N 1
ATOM 727 C CA . HIS A 1 96 ? 17.781 4.453 1.329 1 97.06 96 HIS A CA 1
ATOM 728 C C . HIS A 1 96 ? 17.281 3.316 2.213 1 97.06 96 HIS A C 1
ATOM 730 O O . HIS A 1 96 ? 16.062 3.111 2.344 1 97.06 96 HIS A O 1
ATOM 736 N N . GLU A 1 97 ? 18.109 2.777 2.971 1 96.81 97 GLU A N 1
ATOM 737 C CA . GLU A 1 97 ? 17.781 1.619 3.801 1 96.81 97 GLU A CA 1
ATOM 738 C C . GLU A 1 97 ? 16.797 1.987 4.898 1 96.81 97 GLU A C 1
ATOM 740 O O . GLU A 1 97 ? 16.062 1.127 5.398 1 96.81 97 GLU A O 1
ATOM 745 N N . GLY A 1 98 ? 16.719 3.242 5.199 1 96.62 98 GLY A N 1
ATOM 746 C CA . GLY A 1 98 ? 15.852 3.68 6.277 1 96.62 98 GLY A CA 1
ATOM 747 C C . GLY A 1 98 ? 14.422 3.898 5.832 1 96.62 98 GLY A C 1
ATOM 748 O O . GLY A 1 98 ? 13.523 4.047 6.664 1 96.62 98 GLY A O 1
ATOM 749 N N . PHE A 1 99 ? 14.18 3.783 4.52 1 97.88 99 PHE A N 1
ATOM 750 C CA . PHE A 1 99 ? 12.836 4.02 4 1 97.88 99 PHE A CA 1
ATOM 751 C C . PHE A 1 99 ? 12.102 2.703 3.789 1 97.88 99 PHE A C 1
ATOM 753 O O . PHE A 1 99 ? 12.633 1.779 3.172 1 97.88 99 PHE A O 1
ATOM 760 N N . SER A 1 100 ? 10.883 2.615 4.383 1 98.44 100 SER A N 1
ATOM 761 C CA . SER A 1 100 ? 9.953 1.651 3.803 1 98.44 100 SER A CA 1
ATOM 762 C C . SER A 1 100 ? 9.602 2.02 2.367 1 98.44 100 SER A C 1
ATOM 764 O O . SER A 1 100 ? 9.93 3.115 1.903 1 98.44 100 SER A O 1
ATOM 766 N N . PHE A 1 101 ? 9.008 1.155 1.705 1 98.69 101 PHE A N 1
ATOM 767 C CA . PHE A 1 101 ? 8.617 1.509 0.346 1 98.69 101 PHE A CA 1
ATOM 768 C C . PHE A 1 101 ? 7.621 2.664 0.354 1 98.69 101 PHE A C 1
ATOM 770 O O . PHE A 1 101 ? 7.664 3.531 -0.521 1 98.69 101 PHE A O 1
ATOM 777 N N . VAL A 1 102 ? 6.715 2.676 1.327 1 98.81 102 VAL A N 1
ATOM 778 C CA . VAL A 1 102 ? 5.715 3.734 1.403 1 98.81 102 VAL A CA 1
ATOM 779 C C . VAL A 1 102 ? 6.395 5.07 1.695 1 98.81 102 VAL A C 1
ATOM 781 O O . VAL A 1 102 ? 6.012 6.102 1.142 1 98.81 102 VAL A O 1
ATOM 784 N N . ASP A 1 103 ? 7.43 5.059 2.543 1 98.69 103 ASP A N 1
ATOM 785 C CA . ASP A 1 103 ? 8.211 6.273 2.756 1 98.69 103 ASP A CA 1
ATOM 786 C C . ASP A 1 103 ? 8.836 6.762 1.447 1 98.69 103 ASP A C 1
ATOM 788 O O . ASP A 1 103 ? 8.766 7.953 1.128 1 98.69 103 ASP A O 1
ATOM 792 N N . ALA A 1 104 ? 9.43 5.828 0.707 1 98.81 104 ALA A N 1
ATOM 793 C CA . ALA A 1 104 ? 10.039 6.164 -0.577 1 98.81 104 ALA A CA 1
ATOM 794 C C . ALA A 1 104 ? 9.008 6.727 -1.548 1 98.81 104 ALA A C 1
ATOM 796 O O . ALA A 1 104 ? 9.289 7.676 -2.281 1 98.81 104 ALA A O 1
ATOM 797 N N . ALA A 1 105 ? 7.824 6.145 -1.54 1 98.88 105 ALA A N 1
ATOM 798 C CA . ALA A 1 105 ? 6.727 6.613 -2.385 1 98.88 105 ALA A CA 1
ATOM 799 C C . ALA A 1 105 ? 6.332 8.047 -2.027 1 98.88 105 ALA A C 1
ATOM 801 O O . ALA A 1 105 ? 6.105 8.867 -2.912 1 98.88 105 ALA A O 1
ATOM 802 N N . ILE A 1 106 ? 6.254 8.312 -0.721 1 98.88 106 ILE A N 1
ATOM 803 C CA . ILE A 1 106 ? 5.914 9.641 -0.234 1 98.88 106 ILE A CA 1
ATOM 804 C C . ILE A 1 106 ? 6.941 10.656 -0.735 1 98.88 106 ILE A C 1
ATOM 806 O O . ILE A 1 106 ? 6.582 11.68 -1.324 1 98.88 106 ILE A O 1
ATOM 810 N N . VAL A 1 107 ? 8.18 10.328 -0.614 1 98.75 107 VAL A N 1
ATOM 811 C CA . VAL A 1 107 ? 9.25 11.25 -0.984 1 98.75 107 VAL A CA 1
ATOM 812 C C . VAL A 1 107 ? 9.266 11.445 -2.498 1 98.75 107 VAL A C 1
ATOM 814 O O . VAL A 1 107 ? 9.398 12.57 -2.986 1 98.75 107 VAL A O 1
ATOM 817 N N . ALA A 1 108 ? 9.117 10.3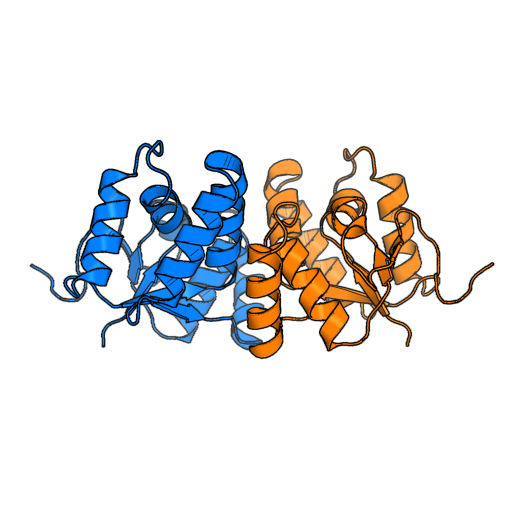59 -3.26 1 98.75 108 ALA A N 1
ATOM 818 C CA . ALA A 1 108 ? 9.086 10.445 -4.719 1 98.75 108 ALA A CA 1
ATOM 819 C C . ALA A 1 108 ? 7.961 11.352 -5.195 1 98.75 108 ALA A C 1
ATOM 821 O O . ALA A 1 108 ? 8.156 12.18 -6.086 1 98.75 108 ALA A O 1
ATOM 822 N N . TYR A 1 109 ? 6.789 11.195 -4.613 1 98.81 109 TYR A N 1
ATOM 823 C CA . TYR A 1 109 ? 5.641 12.023 -4.961 1 98.81 109 TYR A CA 1
ATO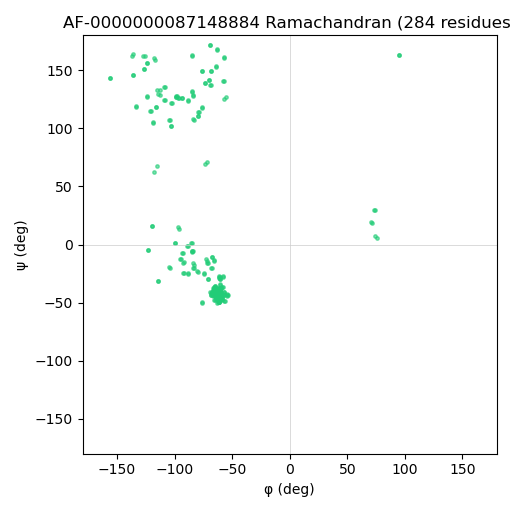M 824 C C . TYR A 1 109 ? 5.914 13.492 -4.668 1 98.81 109 TYR A C 1
ATOM 826 O O . TYR A 1 109 ? 5.652 14.359 -5.508 1 98.81 109 TYR A O 1
ATOM 834 N N . MET A 1 110 ? 6.402 13.766 -3.463 1 98.62 110 MET A N 1
ATOM 835 C CA . MET A 1 110 ? 6.656 15.141 -3.037 1 98.62 110 MET A CA 1
ATOM 836 C C . MET A 1 110 ? 7.66 15.82 -3.965 1 98.62 110 MET A C 1
ATOM 838 O O . MET A 1 110 ? 7.465 16.969 -4.355 1 98.62 110 MET A O 1
ATOM 842 N N . GLN A 1 111 ? 8.688 15.086 -4.32 1 98.06 111 GLN A N 1
ATOM 843 C CA . GLN A 1 111 ? 9.703 15.625 -5.219 1 98.06 111 GLN A CA 1
ATOM 844 C C . GLN A 1 111 ? 9.109 15.945 -6.59 1 98.06 111 GLN A C 1
ATOM 846 O O . GLN A 1 111 ? 9.352 17.016 -7.145 1 98.06 111 GLN A O 1
ATOM 851 N N . ALA A 1 112 ? 8.359 15.078 -7.141 1 98.19 112 ALA A N 1
ATOM 852 C CA . ALA A 1 112 ? 7.781 15.242 -8.477 1 98.19 112 ALA A CA 1
ATOM 853 C C . ALA A 1 112 ? 6.777 16.391 -8.492 1 98.19 112 ALA A C 1
ATOM 855 O O . ALA A 1 112 ? 6.695 17.141 -9.477 1 98.19 112 ALA A O 1
ATOM 856 N N . GLU A 1 113 ? 6.004 16.547 -7.426 1 98 113 GLU A N 1
ATOM 857 C CA . GLU A 1 113 ? 4.906 17.516 -7.395 1 98 113 GLU A CA 1
ATOM 858 C C . GLU A 1 113 ? 5.359 18.844 -6.82 1 98 113 GLU A C 1
ATOM 860 O O . GLU A 1 113 ? 4.582 19.812 -6.773 1 98 113 GLU A O 1
ATOM 865 N N . GLY A 1 114 ? 6.547 18.891 -6.324 1 96.94 114 GLY A N 1
ATOM 866 C CA . GLY A 1 114 ? 7.066 20.109 -5.727 1 96.94 114 GLY A CA 1
ATOM 867 C C . GLY A 1 114 ? 6.457 20.406 -4.367 1 96.94 114 GLY A C 1
ATOM 868 O O . GLY A 1 114 ? 6.242 21.578 -4.027 1 96.94 114 GLY A O 1
ATOM 869 N N . LEU A 1 115 ? 6.082 19.375 -3.654 1 97.56 115 LEU A N 1
ATOM 870 C CA . LEU A 1 115 ? 5.555 19.516 -2.301 1 97.56 115 LEU A CA 1
ATOM 871 C C . LEU A 1 115 ? 6.664 19.359 -1.268 1 97.56 115 LEU A C 1
ATOM 873 O O . LEU A 1 115 ? 7.344 18.328 -1.239 1 97.56 115 LEU A O 1
ATOM 877 N N . GLY A 1 116 ? 6.855 20.266 -0.38 1 97.5 116 GLY A N 1
ATOM 878 C CA . GLY A 1 116 ? 7.988 20.25 0.532 1 97.5 116 GLY A CA 1
ATOM 879 C C . GLY A 1 116 ? 7.609 19.828 1.941 1 97.5 116 GLY A C 1
ATOM 880 O O . GLY A 1 116 ? 8.469 19.406 2.723 1 97.5 116 GLY A O 1
ATOM 881 N N . TYR A 1 117 ? 6.301 19.922 2.289 1 98.62 117 TYR A N 1
ATOM 882 C CA . TYR A 1 117 ? 5.914 19.75 3.688 1 98.62 117 TYR A CA 1
ATOM 883 C C . TYR A 1 117 ? 5.18 18.438 3.898 1 98.62 117 TYR A C 1
ATOM 885 O O . TYR A 1 117 ? 4.355 18.031 3.072 1 98.62 117 TYR A O 1
ATOM 893 N N . LEU A 1 118 ? 5.547 17.781 4.914 1 98.88 118 LEU A N 1
ATOM 894 C CA . LEU A 1 118 ? 5.012 16.469 5.285 1 98.88 118 LEU A CA 1
ATOM 895 C C . LEU A 1 118 ? 4.668 16.422 6.773 1 98.88 118 LEU A C 1
ATOM 897 O O . LEU A 1 118 ? 5.535 16.656 7.621 1 98.88 118 LEU A O 1
ATOM 901 N N . TYR A 1 119 ? 3.391 16.203 7.078 1 98.94 119 TYR A N 1
ATOM 902 C CA . TYR A 1 119 ? 3.068 15.859 8.461 1 98.94 119 TYR A CA 1
ATOM 903 C C . TYR A 1 119 ? 3.367 14.391 8.742 1 98.94 119 TYR A C 1
ATOM 905 O O . TYR A 1 119 ? 2.766 13.5 8.133 1 98.94 119 TYR A O 1
ATOM 913 N N . ALA A 1 120 ? 4.34 14.148 9.617 1 98.88 120 ALA A N 1
ATOM 914 C CA . ALA A 1 120 ? 4.754 12.789 9.945 1 98.88 120 ALA A CA 1
ATOM 915 C C . ALA A 1 120 ? 5.414 12.727 11.32 1 98.88 120 ALA A C 1
ATOM 917 O O . ALA A 1 120 ? 6.168 13.625 11.695 1 98.88 120 ALA A O 1
ATOM 918 N N . PHE A 1 121 ? 5.16 11.641 12.055 1 98.75 121 PHE A N 1
ATOM 919 C CA . PHE A 1 121 ? 5.844 11.398 13.32 1 98.75 121 PHE A CA 1
ATOM 920 C C . PHE A 1 121 ? 7.062 10.508 13.125 1 98.75 121 PHE A C 1
ATOM 922 O O . PHE A 1 121 ? 7.898 10.383 14.023 1 98.75 121 PHE A O 1
ATOM 929 N N . ASP A 1 122 ? 7.164 9.906 11.977 1 97.25 122 ASP A N 1
ATOM 930 C CA . ASP A 1 122 ? 8.305 9.07 11.602 1 97.25 122 ASP A CA 1
ATOM 931 C C . ASP A 1 122 ? 9.516 9.922 11.242 1 97.25 122 ASP A C 1
ATOM 933 O O . ASP A 1 122 ? 9.516 10.602 10.219 1 97.25 122 ASP A O 1
ATOM 937 N N . ASP A 1 123 ? 10.594 9.789 11.961 1 97.25 123 ASP A N 1
ATOM 938 C CA . ASP A 1 123 ? 11.742 10.664 11.75 1 97.25 123 ASP A CA 1
ATOM 939 C C . ASP A 1 123 ? 12.641 10.125 10.633 1 97.25 123 ASP A C 1
ATOM 941 O O . ASP A 1 123 ? 13.625 10.773 10.258 1 97.25 123 ASP A O 1
ATOM 945 N N . ASP A 1 124 ? 12.273 9 10 1 96.62 124 ASP A N 1
ATOM 946 C CA . ASP A 1 124 ? 12.992 8.516 8.828 1 96.62 124 ASP A CA 1
ATOM 947 C C . ASP A 1 124 ? 13 9.555 7.711 1 96.62 124 ASP A C 1
ATOM 949 O O . ASP A 1 124 ? 13.953 9.641 6.938 1 96.62 124 ASP A O 1
ATOM 953 N N . PHE A 1 125 ? 12.016 10.375 7.691 1 97.94 125 PHE A N 1
ATOM 954 C CA . PHE A 1 125 ? 11.867 11.344 6.613 1 97.94 125 PHE A CA 1
ATOM 955 C C . PHE A 1 125 ? 12.914 12.445 6.723 1 97.94 125 PHE A C 1
ATOM 957 O O . PHE A 1 125 ? 13.148 13.188 5.766 1 97.94 125 PHE A O 1
ATOM 964 N N . ASP A 1 126 ? 13.539 12.531 7.922 1 97.31 126 ASP A N 1
ATOM 965 C CA . ASP A 1 126 ? 14.555 13.57 8.109 1 97.31 126 ASP A CA 1
ATOM 966 C C . ASP A 1 126 ? 15.766 13.32 7.223 1 97.31 126 ASP A C 1
ATOM 968 O O . ASP A 1 126 ? 16.578 14.227 7.004 1 97.31 126 ASP A O 1
ATOM 972 N N . ALA A 1 127 ? 15.859 12.156 6.672 1 95.5 127 ALA A N 1
ATOM 973 C CA . ALA A 1 127 ? 16.969 11.797 5.797 1 95.5 127 ALA A CA 1
ATOM 974 C C . ALA A 1 127 ? 16.719 12.281 4.371 1 95.5 127 ALA A C 1
ATOM 976 O O . ALA A 1 127 ? 17.641 12.312 3.549 1 95.5 127 ALA A O 1
ATOM 977 N N . ALA A 1 128 ? 15.484 12.609 4.004 1 95.62 128 ALA A N 1
ATOM 978 C CA . ALA A 1 128 ? 15.133 13.031 2.65 1 95.62 128 ALA A CA 1
ATOM 979 C C . ALA A 1 128 ? 15.406 14.523 2.453 1 95.62 128 ALA A C 1
ATOM 981 O O . ALA A 1 128 ? 14.891 15.359 3.201 1 95.62 128 ALA A O 1
ATOM 982 N N . ALA A 1 129 ? 16.125 14.734 1.396 1 90.88 129 ALA A N 1
ATOM 983 C CA . ALA A 1 129 ? 16.391 16.141 1.053 1 90.88 129 ALA A CA 1
ATOM 984 C C . ALA A 1 129 ? 15.109 16.812 0.558 1 90.88 129 ALA A C 1
ATOM 986 O O . ALA A 1 129 ? 14.258 16.172 -0.065 1 90.88 129 ALA A O 1
ATOM 987 N N . ASP A 1 130 ? 14.844 17.984 0.866 1 92.75 130 ASP A N 1
ATOM 988 C CA . ASP A 1 130 ? 13.773 18.828 0.353 1 92.75 130 ASP A CA 1
ATOM 989 C C . ASP A 1 130 ? 12.422 18.438 0.944 1 92.75 130 ASP A C 1
ATOM 991 O O . ASP A 1 130 ? 11.375 18.766 0.388 1 92.75 130 ASP A O 1
ATOM 995 N N . VAL A 1 131 ? 12.438 17.5 1.906 1 96.88 131 VAL A N 1
ATOM 996 C CA . VAL A 1 131 ? 11.242 17.172 2.674 1 96.88 131 VAL A CA 1
ATOM 997 C C . VAL A 1 131 ? 11.32 17.828 4.051 1 96.88 131 VAL A C 1
ATOM 999 O O . VAL A 1 131 ? 12.273 17.594 4.801 1 96.88 131 VAL A O 1
ATOM 1002 N N . TYR A 1 132 ? 10.383 18.625 4.367 1 97.81 132 TYR A N 1
ATOM 1003 C CA . TYR A 1 132 ? 10.273 19.266 5.676 1 97.81 132 TYR A CA 1
ATOM 1004 C C . TYR A 1 132 ? 9.188 18.594 6.512 1 97.81 132 TYR A C 1
ATOM 1006 O O . TYR A 1 132 ? 7.996 18.828 6.281 1 97.81 132 TYR A O 1
ATOM 1014 N N . ARG A 1 133 ? 9.641 17.891 7.449 1 98.38 133 ARG A N 1
ATOM 1015 C CA . ARG A 1 133 ? 8.742 17.109 8.297 1 98.38 133 ARG A CA 1
ATOM 1016 C C . ARG A 1 133 ? 8.188 17.953 9.43 1 98.38 133 ARG A C 1
ATOM 1018 O O . ARG A 1 133 ? 8.93 18.688 10.094 1 98.38 133 ARG A O 1
ATOM 1025 N N . LEU A 1 134 ? 6.918 17.891 9.586 1 98.31 134 LEU A N 1
ATOM 1026 C CA . LEU A 1 134 ? 6.195 18.516 10.68 1 98.31 134 LEU A CA 1
ATOM 1027 C C . LEU A 1 134 ? 5.59 17.469 11.609 1 98.31 134 LEU A C 1
ATOM 1029 O O . LEU A 1 134 ? 4.859 16.594 11.156 1 98.31 134 LEU A O 1
ATOM 1033 N N . ASP A 1 135 ? 5.859 17.609 12.953 1 98.38 135 ASP A N 1
ATOM 1034 C CA . ASP A 1 135 ? 5.316 16.625 13.883 1 98.38 135 ASP A CA 1
ATOM 1035 C C . ASP A 1 135 ? 4.387 17.297 14.898 1 98.38 135 ASP A C 1
ATOM 1037 O O . ASP A 1 135 ? 4.109 16.734 15.961 1 98.38 135 ASP A O 1
ATOM 1041 N N . THR A 1 136 ? 4 18.516 14.555 1 98.25 136 THR A N 1
ATOM 1042 C CA . THR A 1 136 ? 3.006 19.281 15.305 1 98.25 136 THR A CA 1
ATOM 1043 C C . THR A 1 136 ? 2.027 19.969 14.359 1 98.25 136 THR A C 1
ATOM 1045 O O . THR A 1 136 ? 2.277 20.062 13.156 1 98.25 136 THR A O 1
ATOM 1048 N N . ALA A 1 137 ? 0.918 20.375 14.898 1 98.31 137 ALA A N 1
ATOM 1049 C CA . ALA A 1 137 ? -0.07 21.125 14.117 1 98.31 137 ALA A CA 1
ATOM 1050 C C . ALA A 1 137 ? 0.416 22.531 13.82 1 98.31 137 ALA A C 1
ATOM 1052 O O . ALA A 1 137 ? -0.106 23.5 14.367 1 98.31 137 ALA A O 1
ATOM 1053 N N . THR A 1 138 ? 1.384 22.594 12.961 1 97.12 138 THR A N 1
ATOM 1054 C CA . THR A 1 138 ? 1.979 23.859 12.547 1 97.12 138 THR A CA 1
ATOM 1055 C C . THR A 1 138 ? 1.724 24.125 11.07 1 97.12 138 THR A C 1
ATOM 1057 O O . THR A 1 138 ? 1.876 23.219 10.242 1 97.12 138 THR A O 1
ATOM 1060 N N . ASP A 1 139 ? 1.283 25.344 10.727 1 97.69 139 ASP A N 1
ATOM 1061 C CA . ASP A 1 139 ? 1.151 25.734 9.328 1 97.69 139 ASP A CA 1
ATOM 1062 C C . ASP A 1 139 ? 2.484 26.219 8.766 1 97.69 139 ASP A C 1
ATOM 1064 O O . ASP A 1 139 ? 2.943 27.312 9.102 1 97.69 139 ASP A O 1
ATOM 1068 N N . PRO A 1 140 ? 3.062 25.453 7.961 1 96.56 140 PRO A N 1
ATOM 1069 C CA . PRO A 1 140 ? 4.387 25.844 7.473 1 96.56 140 PRO A CA 1
ATOM 1070 C C . PRO A 1 140 ? 4.324 27.016 6.484 1 96.56 140 PRO A C 1
ATOM 1072 O O . PRO A 1 140 ? 5.355 27.594 6.156 1 96.56 140 PRO A O 1
ATOM 1075 N N . TYR A 1 141 ? 3.217 27.328 6.004 1 95.19 141 TYR A N 1
ATOM 1076 C CA . TYR A 1 141 ? 3.074 28.391 5.008 1 95.19 141 TYR A CA 1
ATOM 1077 C C . TYR A 1 141 ? 2.799 29.734 5.676 1 95.19 141 TYR A C 1
ATOM 1079 O O . TYR A 1 141 ? 2.752 30.766 5.004 1 95.19 141 TYR A O 1
ATOM 1087 N N . GLN A 1 142 ? 2.455 29.703 6.879 1 86.69 142 GLN A N 1
ATOM 1088 C CA . GLN A 1 142 ? 2.301 30.938 7.648 1 86.69 142 GLN A CA 1
ATOM 1089 C C . GLN A 1 142 ? 3.32 31.016 8.781 1 86.69 142 GLN A C 1
ATOM 1091 O O . GLN A 1 142 ? 2.986 30.75 9.945 1 86.69 142 GLN A O 1
ATOM 1096 N N . PRO A 1 143 ? 4.684 31.156 8.344 1 58.44 143 PRO A N 1
ATOM 1097 C CA . PRO A 1 143 ? 5.656 31.172 9.438 1 58.44 143 PRO A CA 1
ATOM 1098 C C . PRO A 1 143 ? 5.371 32.281 10.461 1 58.44 143 PRO A C 1
ATOM 1100 O O . PRO A 1 143 ? 4.801 33.312 10.117 1 58.44 143 PRO A O 1
ATOM 1103 N N . GLU A 1 144 ? 5.246 31.891 11.711 1 53.94 144 GLU A N 1
ATOM 1104 C CA . GLU A 1 144 ? 5.098 32.875 12.789 1 53.94 144 GLU A CA 1
ATOM 1105 C C . GLU A 1 144 ? 6.062 34.031 12.602 1 53.94 144 GLU A C 1
ATOM 1107 O O . GLU A 1 144 ? 7.152 33.875 12.055 1 53.94 144 GLU A O 1
ATOM 1112 N N . MET B 1 1 ? -1.191 -14.125 -23.203 1 83.56 1 MET B N 1
ATOM 1113 C CA . MET B 1 1 ? -0.782 -15.227 -22.328 1 83.56 1 MET B CA 1
ATOM 1114 C C . MET B 1 1 ? -1.604 -15.234 -21.047 1 83.56 1 MET B C 1
ATOM 1116 O O . MET B 1 1 ? -2.076 -14.188 -20.594 1 83.56 1 MET B O 1
ATOM 1120 N N . PRO B 1 2 ? -1.962 -16.453 -20.562 1 95.56 2 PRO B N 1
ATOM 1121 C CA . PRO B 1 2 ? -2.758 -16.516 -19.328 1 95.56 2 PRO B CA 1
ATOM 1122 C C . PRO B 1 2 ? -2.08 -15.805 -18.156 1 95.56 2 PRO B C 1
ATOM 1124 O O . PRO B 1 2 ? -0.85 -15.789 -18.062 1 95.56 2 PRO B O 1
ATOM 1127 N N . ARG B 1 3 ? -2.891 -15.125 -17.375 1 98.5 3 ARG B N 1
ATOM 1128 C CA . ARG B 1 3 ? -2.367 -14.414 -16.219 1 98.5 3 ARG B CA 1
ATOM 1129 C C . ARG B 1 3 ? -3.113 -14.812 -14.945 1 98.5 3 ARG B C 1
ATOM 1131 O O . ARG B 1 3 ? -4.273 -15.227 -15 1 98.5 3 ARG B O 1
ATOM 1138 N N . ALA B 1 4 ? -2.428 -14.742 -13.867 1 98.75 4 ALA B N 1
ATOM 1139 C CA . ALA B 1 4 ? -2.998 -14.867 -12.523 1 98.75 4 ALA B CA 1
ATOM 1140 C C . ALA B 1 4 ? -2.428 -13.812 -11.586 1 98.75 4 ALA B C 1
ATOM 1142 O O . ALA B 1 4 ? -1.29 -13.367 -11.758 1 98.75 4 ALA B O 1
ATOM 1143 N N . LEU B 1 5 ? -3.242 -13.398 -10.734 1 98.88 5 LEU B N 1
ATOM 1144 C CA . LEU B 1 5 ? -2.748 -12.492 -9.703 1 98.88 5 LEU B CA 1
ATOM 1145 C C . LEU B 1 5 ? -1.956 -13.25 -8.648 1 98.88 5 LEU B C 1
ATOM 1147 O O . LEU B 1 5 ? -2.195 -14.438 -8.414 1 98.88 5 LEU B O 1
ATOM 1151 N N . VAL B 1 6 ? -0.959 -12.617 -8.023 1 98.94 6 VAL B N 1
ATOM 1152 C CA . VAL B 1 6 ? -0.191 -13.211 -6.934 1 98.94 6 VAL B CA 1
ATOM 1153 C C . VAL B 1 6 ? -0.262 -12.312 -5.703 1 98.94 6 VAL B C 1
ATOM 1155 O O . VAL B 1 6 ? 0.04 -11.117 -5.777 1 98.94 6 VAL B O 1
ATOM 1158 N N . ASP B 1 7 ? -0.623 -12.867 -4.605 1 98.81 7 ASP B N 1
ATOM 1159 C CA . ASP B 1 7 ? -0.817 -12.18 -3.332 1 98.81 7 ASP B CA 1
ATOM 1160 C C . ASP B 1 7 ? 0.503 -12.039 -2.578 1 98.81 7 ASP B C 1
ATOM 1162 O O . ASP B 1 7 ? 1.476 -12.734 -2.879 1 98.81 7 ASP B O 1
ATOM 1166 N N . THR B 1 8 ? 0.492 -11.141 -1.639 1 98.88 8 THR B N 1
ATOM 1167 C CA . THR B 1 8 ? 1.649 -10.875 -0.792 1 98.88 8 THR B CA 1
ATOM 1168 C C . THR B 1 8 ? 2.145 -12.164 -0.135 1 98.88 8 THR B C 1
ATOM 1170 O O . THR B 1 8 ? 3.352 -12.398 -0.046 1 98.88 8 THR B O 1
ATOM 1173 N N . THR B 1 9 ? 1.248 -13.008 0.377 1 98.88 9 THR B N 1
ATOM 1174 C CA . THR B 1 9 ? 1.613 -14.188 1.147 1 98.88 9 THR B CA 1
ATOM 1175 C C . THR B 1 9 ? 2.508 -15.117 0.327 1 98.88 9 THR B C 1
ATOM 1177 O O . THR B 1 9 ? 3.455 -15.703 0.855 1 98.88 9 THR B O 1
ATOM 1180 N N . VAL B 1 10 ? 2.27 -15.227 -0.935 1 98.94 10 VAL B N 1
ATOM 1181 C CA . VAL B 1 10 ? 3.059 -16.094 -1.804 1 98.94 10 VAL B CA 1
ATOM 1182 C C . VAL B 1 10 ? 4.406 -15.438 -2.098 1 98.94 10 VAL B C 1
ATOM 1184 O O . VAL B 1 10 ? 5.453 -16.078 -1.985 1 98.94 10 VAL B O 1
ATOM 1187 N N . LEU B 1 11 ? 4.348 -14.188 -2.498 1 98.94 11 LEU B N 1
ATOM 1188 C CA . LEU B 1 11 ? 5.582 -13.484 -2.828 1 98.94 11 LEU B CA 1
ATOM 1189 C C . LEU B 1 11 ? 6.523 -13.445 -1.629 1 98.94 11 LEU B C 1
ATOM 1191 O O . LEU B 1 11 ? 7.715 -13.734 -1.759 1 98.94 11 LEU B O 1
ATOM 1195 N N . PHE B 1 12 ? 5.988 -13.078 -0.47 1 98.94 12 PHE B N 1
ATOM 1196 C CA . PHE B 1 12 ? 6.793 -12.992 0.741 1 98.94 12 PHE B CA 1
ATOM 1197 C C . PHE B 1 12 ? 7.383 -14.359 1.095 1 98.94 12 PHE B C 1
ATOM 1199 O O . PHE B 1 12 ? 8.586 -14.477 1.34 1 98.94 12 PHE B O 1
ATOM 1206 N N . ALA B 1 13 ? 6.559 -15.375 1.116 1 98.94 13 ALA B N 1
ATOM 1207 C CA . ALA B 1 13 ? 7.012 -16.703 1.5 1 98.94 13 ALA B CA 1
ATOM 1208 C C . ALA B 1 13 ? 8.086 -17.219 0.539 1 98.94 13 ALA B C 1
ATOM 1210 O O . ALA B 1 13 ? 9.016 -17.906 0.951 1 98.94 13 ALA B O 1
ATOM 1211 N N . ALA B 1 14 ? 7.93 -16.922 -0.703 1 98.81 14 ALA B N 1
ATOM 1212 C CA . ALA B 1 14 ? 8.922 -17.375 -1.681 1 98.81 14 ALA B CA 1
ATOM 1213 C C . ALA B 1 14 ? 10.273 -16.719 -1.427 1 98.81 14 ALA B C 1
ATOM 1215 O O . ALA B 1 14 ? 11.32 -17.344 -1.597 1 98.81 14 ALA B O 1
ATOM 1216 N N . ALA B 1 15 ? 10.25 -15.453 -0.995 1 98.69 15 ALA B N 1
ATOM 1217 C CA . ALA B 1 15 ? 11.477 -14.664 -0.858 1 98.69 15 ALA B CA 1
ATOM 1218 C C . ALA B 1 15 ? 12.102 -14.859 0.522 1 98.69 15 ALA B C 1
ATOM 1220 O O . ALA B 1 15 ? 13.289 -14.602 0.714 1 98.69 15 ALA B O 1
ATOM 1221 N N . TYR B 1 16 ? 11.297 -15.219 1.503 1 98.81 16 TYR B N 1
ATOM 1222 C CA . TYR B 1 16 ? 11.766 -15.344 2.879 1 98.81 16 TYR B CA 1
ATOM 1223 C C . TYR B 1 16 ? 11.969 -16.812 3.254 1 98.81 16 TYR B C 1
ATOM 1225 O O . TYR B 1 16 ? 11.047 -17.469 3.74 1 98.81 16 TYR B O 1
ATOM 1233 N N . ARG B 1 17 ? 13.141 -17.297 3.279 1 97.44 17 ARG B N 1
ATOM 1234 C CA . ARG B 1 17 ? 13.5 -18.703 3.387 1 97.44 17 ARG B CA 1
ATOM 1235 C C . ARG B 1 17 ? 12.992 -19.297 4.699 1 97.44 17 ARG B C 1
ATOM 1237 O O . ARG B 1 17 ? 12.727 -20.5 4.777 1 97.44 17 ARG B O 1
ATOM 1244 N N . ARG B 1 18 ? 12.852 -18.531 5.734 1 98.12 18 ARG B N 1
ATOM 1245 C CA . ARG B 1 18 ? 12.469 -19.031 7.051 1 98.12 18 ARG B CA 1
ATOM 1246 C C . ARG B 1 18 ? 10.953 -19.156 7.168 1 98.12 18 ARG B C 1
ATOM 1248 O O . ARG B 1 18 ? 10.445 -19.641 8.18 1 98.12 18 ARG B O 1
ATOM 1255 N N . ASP B 1 19 ? 10.281 -18.688 6.109 1 98.62 19 ASP B N 1
ATOM 1256 C CA . ASP B 1 19 ? 8.828 -18.828 6.125 1 98.62 19 ASP B CA 1
ATOM 1257 C C . ASP B 1 19 ? 8.414 -20.281 5.988 1 98.62 19 ASP B C 1
ATOM 1259 O O . ASP B 1 19 ? 8.977 -21.016 5.172 1 98.62 19 ASP B O 1
ATOM 1263 N N . GLU B 1 20 ? 7.445 -20.703 6.77 1 98.31 20 GLU B N 1
ATOM 1264 C CA . GLU B 1 20 ? 6.992 -22.094 6.785 1 98.31 20 GLU B CA 1
ATOM 1265 C C . GLU B 1 20 ? 6.473 -22.516 5.414 1 98.31 20 GLU B C 1
ATOM 1267 O O . GLU B 1 20 ? 6.555 -23.703 5.055 1 98.31 20 GLU B O 1
ATOM 1272 N N . ALA B 1 21 ? 5.965 -21.562 4.648 1 98.5 21 ALA B N 1
ATOM 1273 C CA . ALA B 1 21 ? 5.383 -21.859 3.34 1 98.5 21 ALA B CA 1
ATOM 1274 C C . ALA B 1 21 ? 6.398 -21.641 2.225 1 98.5 21 ALA B C 1
ATOM 1276 O O . ALA B 1 21 ? 6.031 -21.578 1.048 1 98.5 21 ALA B O 1
ATOM 1277 N N . HIS B 1 22 ? 7.637 -21.5 2.566 1 98.81 22 HIS B N 1
ATOM 1278 C CA . HIS B 1 22 ? 8.664 -21.094 1.617 1 98.81 22 HIS B CA 1
ATOM 1279 C C . HIS B 1 22 ? 8.719 -22.031 0.418 1 98.81 22 HIS B C 1
ATOM 1281 O O . HIS B 1 22 ? 8.633 -21.594 -0.729 1 98.81 22 HIS B O 1
ATOM 1287 N N . ASP B 1 23 ? 8.758 -23.328 0.633 1 98.69 23 ASP B N 1
ATOM 1288 C CA . ASP B 1 23 ? 8.945 -24.281 -0.454 1 98.69 23 ASP B CA 1
ATOM 1289 C C . ASP B 1 23 ? 7.77 -24.25 -1.428 1 98.69 23 ASP B C 1
ATOM 1291 O O . ASP B 1 23 ? 7.965 -24.25 -2.645 1 98.69 23 ASP B O 1
ATOM 1295 N N . GLY B 1 24 ? 6.555 -24.219 -0.886 1 98.75 24 GLY B N 1
ATOM 1296 C CA . GLY B 1 24 ? 5.383 -24.125 -1.739 1 98.75 24 GLY B CA 1
ATOM 1297 C C . GLY B 1 24 ? 5.316 -22.844 -2.535 1 98.75 24 GLY B C 1
ATOM 1298 O O . GLY B 1 24 ? 4.973 -22.844 -3.719 1 98.75 24 GLY B O 1
ATOM 1299 N N . ALA B 1 25 ? 5.668 -21.766 -1.912 1 98.94 25 ALA B N 1
ATOM 1300 C CA . ALA B 1 25 ? 5.656 -20.453 -2.568 1 98.94 25 ALA B CA 1
ATOM 1301 C C . ALA B 1 25 ? 6.734 -20.375 -3.645 1 98.94 25 ALA B C 1
ATOM 1303 O O . ALA B 1 25 ? 6.5 -19.828 -4.727 1 98.94 25 ALA B O 1
ATOM 1304 N N . LEU B 1 26 ? 7.898 -20.922 -3.293 1 98.81 26 LEU B N 1
ATOM 1305 C CA . LEU B 1 26 ? 9 -20.938 -4.254 1 98.81 26 LEU B CA 1
ATOM 1306 C C . LEU B 1 26 ? 8.617 -21.734 -5.5 1 98.81 26 LEU B C 1
ATOM 1308 O O . LEU B 1 26 ? 8.984 -21.344 -6.613 1 98.81 26 LEU B O 1
ATOM 1312 N N . ALA B 1 27 ? 7.926 -22.797 -5.336 1 98.88 27 ALA B N 1
ATOM 1313 C CA . ALA B 1 27 ? 7.465 -23.609 -6.465 1 98.88 27 ALA B CA 1
ATOM 1314 C C . ALA B 1 27 ? 6.559 -22.781 -7.387 1 98.88 27 ALA B C 1
ATOM 1316 O O . ALA B 1 27 ? 6.641 -22.906 -8.609 1 98.88 27 ALA B O 1
ATOM 1317 N N . ILE B 1 28 ? 5.707 -21.938 -6.812 1 98.88 28 ILE B N 1
ATOM 1318 C CA . ILE B 1 28 ? 4.812 -21.094 -7.598 1 98.88 28 ILE B CA 1
ATOM 1319 C C . ILE B 1 28 ? 5.633 -20.078 -8.398 1 98.88 28 ILE B C 1
ATOM 1321 O O . ILE B 1 28 ? 5.461 -19.969 -9.617 1 98.88 28 ILE B O 1
ATOM 1325 N N . LEU B 1 29 ? 6.57 -19.406 -7.801 1 98.75 29 LEU B N 1
ATOM 1326 C CA . LEU B 1 29 ? 7.359 -18.406 -8.508 1 98.75 29 LEU B CA 1
ATOM 1327 C C . LEU B 1 29 ? 8.234 -19.047 -9.57 1 98.75 29 LEU B C 1
ATOM 1329 O O . LEU B 1 29 ? 8.422 -18.5 -10.656 1 98.75 29 LEU B O 1
ATOM 1333 N N . THR B 1 30 ? 8.789 -20.219 -9.195 1 98.44 30 THR B N 1
ATOM 1334 C CA . THR B 1 30 ? 9.602 -20.953 -10.164 1 98.44 30 THR B CA 1
ATOM 1335 C C . THR B 1 30 ? 8.758 -21.344 -11.367 1 98.44 30 THR B C 1
ATOM 1337 O O . THR B 1 30 ? 9.203 -21.234 -12.516 1 98.44 30 THR B O 1
ATOM 1340 N N . GLY B 1 31 ? 7.535 -21.844 -11.094 1 98.38 31 GLY B N 1
ATOM 1341 C CA . GLY B 1 31 ? 6.629 -22.188 -12.18 1 98.38 31 GLY B CA 1
ATOM 1342 C C . GLY B 1 31 ? 6.301 -21 -13.07 1 98.38 31 GLY B C 1
ATOM 1343 O O . GLY B 1 31 ? 6.168 -21.156 -14.289 1 98.38 31 GLY B O 1
ATOM 1344 N N . ILE B 1 32 ? 6.156 -19.828 -12.516 1 98.5 32 ILE B N 1
ATOM 1345 C CA . ILE B 1 32 ? 5.922 -18.609 -13.289 1 98.5 32 ILE B CA 1
ATOM 1346 C C . ILE B 1 32 ? 7.148 -18.312 -14.148 1 98.5 32 ILE B C 1
ATOM 1348 O O . ILE B 1 32 ? 7.027 -18.062 -15.352 1 98.5 32 ILE B O 1
ATOM 1352 N N . ASP B 1 33 ? 8.281 -18.469 -13.562 1 97.56 33 ASP B N 1
ATOM 1353 C CA . ASP B 1 33 ? 9.555 -18.172 -14.227 1 97.56 33 ASP B CA 1
ATOM 1354 C C . ASP B 1 33 ? 9.758 -19.094 -15.43 1 97.56 33 ASP B C 1
ATOM 1356 O O . ASP B 1 33 ? 10.219 -18.641 -16.484 1 97.56 33 ASP B O 1
ATOM 1360 N N . THR B 1 34 ? 9.406 -20.312 -15.234 1 97.06 34 THR B N 1
ATOM 1361 C CA . THR B 1 34 ? 9.695 -21.328 -16.25 1 97.06 34 THR B CA 1
ATOM 1362 C C . THR B 1 34 ? 8.555 -21.422 -17.266 1 97.06 34 THR B C 1
ATOM 1364 O O . THR B 1 34 ? 8.594 -22.25 -18.172 1 97.06 34 THR B O 1
ATOM 1367 N N . ALA B 1 35 ? 7.543 -20.641 -17.078 1 96.56 35 ALA B N 1
ATOM 1368 C CA . ALA B 1 35 ? 6.379 -20.594 -17.953 1 96.56 35 ALA B CA 1
ATOM 1369 C C . ALA B 1 35 ? 5.535 -21.859 -17.812 1 96.56 35 ALA B C 1
ATOM 1371 O O . ALA B 1 35 ? 4.727 -22.172 -18.688 1 96.56 35 ALA B O 1
ATOM 1372 N N . ASP B 1 36 ? 5.73 -22.547 -16.734 1 97.19 36 ASP B N 1
ATOM 1373 C CA . ASP B 1 36 ? 4.875 -23.688 -16.406 1 97.19 36 ASP B CA 1
ATOM 1374 C C . ASP B 1 36 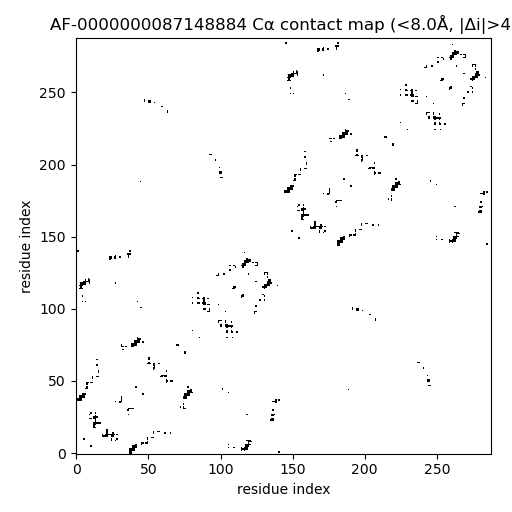? 3.564 -23.219 -15.773 1 97.19 36 ASP B C 1
ATOM 1376 O O . ASP B 1 36 ? 2.584 -23.969 -15.75 1 97.19 36 ASP B O 1
ATOM 1380 N N . LEU B 1 37 ? 3.602 -22.094 -15.242 1 98.31 37 LEU B N 1
ATOM 1381 C CA . LEU B 1 37 ? 2.434 -21.438 -14.672 1 98.31 37 LEU B CA 1
ATOM 1382 C C . LEU B 1 37 ? 2.135 -20.141 -15.414 1 98.31 37 LEU B C 1
ATOM 1384 O O . LEU B 1 37 ? 2.963 -19.656 -16.188 1 98.31 37 LEU B O 1
ATOM 1388 N N . PRO B 1 38 ? 0.875 -19.641 -15.281 1 98.44 38 PRO B N 1
ATOM 1389 C CA . PRO B 1 38 ? 0.55 -18.375 -15.922 1 98.44 38 PRO B CA 1
ATOM 1390 C C . PRO B 1 38 ? 1.462 -17.234 -15.469 1 98.44 38 PRO B C 1
ATOM 1392 O O . PRO B 1 38 ? 2.113 -17.328 -14.43 1 98.44 38 PRO B O 1
ATOM 1395 N N . GLU B 1 39 ? 1.485 -16.141 -16.312 1 98.75 39 GLU B N 1
ATOM 1396 C CA . GLU B 1 39 ? 2.201 -14.938 -15.898 1 98.75 39 GLU B CA 1
ATOM 1397 C C . GLU B 1 39 ? 1.56 -14.312 -14.664 1 98.75 39 GLU B C 1
ATOM 1399 O O . GLU B 1 39 ? 0.351 -14.438 -14.453 1 98.75 39 GLU B O 1
ATOM 1404 N N . ALA B 1 40 ? 2.371 -13.633 -13.953 1 98.88 40 ALA B N 1
ATOM 1405 C CA . ALA B 1 40 ? 1.938 -13.078 -12.672 1 98.88 40 ALA B CA 1
ATOM 1406 C C . ALA B 1 40 ? 1.561 -11.609 -12.812 1 98.88 40 ALA B C 1
ATOM 1408 O O . ALA B 1 40 ? 2.314 -10.82 -13.398 1 98.88 40 ALA B O 1
ATOM 1409 N N . VAL B 1 41 ? 0.384 -11.242 -12.352 1 98.94 41 VAL B N 1
ATOM 1410 C CA . VAL B 1 41 ? 0.042 -9.844 -12.078 1 98.94 41 VAL B CA 1
ATOM 1411 C C . VAL B 1 41 ? 0.244 -9.547 -10.602 1 98.94 41 VAL B C 1
ATOM 1413 O O . VAL B 1 41 ? -0.246 -10.281 -9.734 1 98.94 41 VAL B O 1
ATOM 1416 N N . ILE B 1 42 ? 0.989 -8.562 -10.297 1 98.94 42 ILE B N 1
ATOM 1417 C CA . ILE B 1 42 ? 1.293 -8.109 -8.945 1 98.94 42 ILE B CA 1
ATOM 1418 C C . ILE B 1 42 ? 0.851 -6.66 -8.773 1 98.94 42 ILE B C 1
ATOM 1420 O O . ILE B 1 42 ? 1.376 -5.762 -9.438 1 98.94 42 ILE B O 1
ATOM 1424 N N . LEU B 1 43 ? -0.12 -6.398 -7.922 1 98.94 43 LEU B N 1
ATOM 1425 C CA . LEU B 1 43 ? -0.5 -5.016 -7.656 1 98.94 43 LEU B CA 1
ATOM 1426 C C . LEU B 1 43 ? 0.603 -4.285 -6.902 1 98.94 43 LEU B C 1
ATOM 1428 O O . LEU B 1 43 ? 1.294 -4.883 -6.07 1 98.94 43 LEU B O 1
ATOM 1432 N N . ASP B 1 44 ? 0.687 -3.02 -7.141 1 98.81 44 ASP B N 1
ATOM 1433 C CA . ASP B 1 44 ? 1.704 -2.217 -6.469 1 98.81 44 ASP B CA 1
ATOM 1434 C C . ASP B 1 44 ? 1.52 -2.254 -4.953 1 98.81 44 ASP B C 1
ATOM 1436 O O . ASP B 1 44 ? 2.496 -2.203 -4.203 1 98.81 44 ASP B O 1
ATOM 1440 N N . TYR B 1 45 ? 0.295 -2.412 -4.438 1 98.81 45 TYR B N 1
ATOM 1441 C CA . TYR B 1 45 ? 0.042 -2.6 -3.016 1 98.81 45 TYR B CA 1
ATOM 1442 C C . TYR B 1 45 ? 0.721 -3.865 -2.504 1 98.81 45 TYR B C 1
ATOM 1444 O O . TYR B 1 45 ? 1.307 -3.867 -1.419 1 98.81 45 TYR B O 1
ATOM 1452 N N . VAL B 1 46 ? 0.575 -4.926 -3.279 1 98.94 46 VAL B N 1
ATOM 1453 C CA . VAL B 1 46 ? 1.149 -6.223 -2.939 1 98.94 46 VAL B CA 1
ATOM 1454 C C . VAL B 1 46 ? 2.674 -6.125 -2.922 1 98.94 46 VAL B C 1
ATOM 1456 O O . VAL B 1 46 ? 3.326 -6.648 -2.016 1 98.94 46 VAL B O 1
ATOM 1459 N N . LEU B 1 47 ? 3.17 -5.43 -3.922 1 98.94 47 LEU B N 1
ATOM 1460 C CA . LEU B 1 47 ? 4.613 -5.215 -3.963 1 98.94 47 LEU B CA 1
ATOM 1461 C C . LEU B 1 47 ? 5.082 -4.449 -2.729 1 98.94 47 LEU B C 1
ATOM 1463 O O . LEU B 1 47 ? 6.055 -4.844 -2.082 1 98.94 47 LEU B O 1
ATOM 1467 N N . ALA B 1 48 ? 4.375 -3.391 -2.367 1 98.88 48 ALA B N 1
ATOM 1468 C CA . ALA B 1 48 ? 4.738 -2.566 -1.217 1 98.88 48 ALA B CA 1
ATOM 1469 C C . ALA B 1 48 ? 4.719 -3.385 0.071 1 98.88 48 ALA B C 1
ATOM 1471 O O . ALA B 1 48 ? 5.652 -3.314 0.873 1 98.88 48 ALA B O 1
ATOM 1472 N N . GLU B 1 49 ? 3.684 -4.168 0.251 1 98.81 49 GLU B N 1
ATOM 1473 C CA . GLU B 1 49 ? 3.588 -5.027 1.428 1 98.81 49 GLU B CA 1
ATOM 1474 C C . GLU B 1 49 ? 4.73 -6.039 1.467 1 98.81 49 GLU B C 1
ATOM 1476 O O . GLU B 1 49 ? 5.309 -6.289 2.527 1 98.81 49 GLU B O 1
ATOM 1481 N N . THR B 1 50 ? 5.031 -6.637 0.339 1 98.94 50 THR B N 1
ATOM 1482 C CA . THR B 1 50 ? 6.078 -7.648 0.264 1 98.94 50 THR B CA 1
ATOM 1483 C C . THR B 1 50 ? 7.438 -7.051 0.613 1 98.94 50 THR B C 1
ATOM 1485 O O . THR B 1 50 ? 8.18 -7.609 1.423 1 98.94 50 THR B O 1
ATOM 1488 N N . LEU B 1 51 ? 7.711 -5.871 0.03 1 98.94 51 LEU B N 1
ATOM 1489 C CA . LEU B 1 51 ? 8.992 -5.215 0.279 1 98.94 51 LEU B CA 1
ATOM 1490 C C . LEU B 1 51 ? 9.125 -4.828 1.747 1 98.94 51 LEU B C 1
ATOM 1492 O O . LEU B 1 51 ? 10.18 -5.035 2.355 1 98.94 51 LEU B O 1
ATOM 1496 N N . ASN B 1 52 ? 8.047 -4.289 2.309 1 98.5 52 ASN B N 1
ATOM 1497 C CA . ASN B 1 52 ? 8.078 -3.91 3.717 1 98.5 52 ASN B CA 1
ATOM 1498 C C . ASN B 1 52 ? 8.219 -5.129 4.625 1 98.5 52 ASN B C 1
ATOM 1500 O O . ASN B 1 52 ? 8.977 -5.102 5.598 1 98.5 52 ASN B O 1
ATOM 1504 N N . GLY B 1 53 ? 7.508 -6.195 4.293 1 98.5 53 GLY B N 1
ATOM 1505 C CA . GLY B 1 53 ? 7.656 -7.438 5.035 1 98.5 53 GLY B CA 1
ATOM 1506 C C . GLY B 1 53 ? 9.07 -7.992 4.996 1 98.5 53 GLY B C 1
ATOM 1507 O O . GLY B 1 53 ? 9.609 -8.391 6.031 1 98.5 53 GLY B O 1
ATOM 1508 N N . LEU B 1 54 ? 9.656 -8.023 3.865 1 98.88 54 LEU B N 1
ATOM 1509 C CA . LEU B 1 54 ? 11.008 -8.547 3.707 1 98.88 54 LEU B CA 1
ATOM 1510 C C . LEU B 1 54 ? 12.023 -7.688 4.453 1 98.88 54 LEU B C 1
ATOM 1512 O O . LEU B 1 54 ? 12.945 -8.211 5.09 1 98.88 54 LEU B O 1
ATOM 1516 N N . THR B 1 55 ? 11.844 -6.363 4.34 1 98.69 55 THR B N 1
ATOM 1517 C CA . THR B 1 55 ? 12.734 -5.473 5.078 1 98.69 55 THR B CA 1
ATOM 1518 C C . THR B 1 55 ? 12.688 -5.781 6.574 1 98.69 55 THR B C 1
ATOM 1520 O O . THR B 1 55 ? 13.734 -5.883 7.223 1 98.69 55 THR B O 1
ATOM 1523 N N . ASN B 1 56 ? 11.523 -6.043 7.07 1 98.06 56 ASN B N 1
ATOM 1524 C CA . ASN B 1 56 ? 11.32 -6.242 8.5 1 98.06 56 ASN B CA 1
ATOM 1525 C C . ASN B 1 56 ? 11.844 -7.605 8.953 1 98.06 56 ASN B C 1
ATOM 1527 O O . ASN B 1 56 ? 12.273 -7.762 10.102 1 98.06 56 ASN B O 1
ATOM 1531 N N . HIS B 1 57 ? 11.914 -8.562 8.055 1 98.44 57 HIS B N 1
ATOM 1532 C CA . HIS B 1 57 ? 12.188 -9.93 8.484 1 98.44 57 HIS B CA 1
ATOM 1533 C C . HIS B 1 57 ? 13.539 -10.414 7.961 1 98.44 57 HIS B C 1
ATOM 1535 O O . HIS B 1 57 ? 14.203 -11.227 8.609 1 98.44 57 HIS B O 1
ATOM 1541 N N . ALA B 1 58 ? 13.898 -9.906 6.785 1 98.31 58 ALA B N 1
ATOM 1542 C CA . ALA B 1 58 ? 15.086 -10.453 6.125 1 98.31 58 ALA B CA 1
ATOM 1543 C C . ALA B 1 58 ? 16.109 -9.352 5.84 1 98.31 58 ALA B C 1
ATOM 1545 O O . ALA B 1 58 ? 17.203 -9.633 5.352 1 98.31 58 ALA B O 1
ATOM 1546 N N . GLY B 1 59 ? 15.727 -8.109 6.125 1 98.25 59 GLY B N 1
ATOM 1547 C CA . GLY B 1 59 ? 16.609 -6.973 5.906 1 98.25 59 GLY B CA 1
ATOM 1548 C C . GLY B 1 59 ? 16.391 -6.289 4.57 1 98.25 59 GLY B C 1
ATOM 1549 O O . GLY B 1 59 ? 15.719 -6.84 3.689 1 98.25 59 GLY B O 1
ATOM 1550 N N . HIS B 1 60 ? 16.875 -5.133 4.449 1 98.62 60 HIS B N 1
ATOM 1551 C CA . HIS B 1 60 ? 16.688 -4.27 3.291 1 98.62 60 HIS B CA 1
ATOM 1552 C C . HIS B 1 60 ? 17.297 -4.887 2.037 1 98.62 60 HIS B C 1
ATOM 1554 O O . HIS B 1 60 ? 16.703 -4.812 0.956 1 98.62 60 HIS B O 1
ATOM 1560 N N . ALA B 1 61 ? 18.422 -5.504 2.146 1 98.62 61 ALA B N 1
ATOM 1561 C CA . ALA B 1 61 ? 19.109 -6.094 0.994 1 98.62 61 ALA B CA 1
ATOM 1562 C C . ALA B 1 61 ? 18.25 -7.188 0.359 1 98.62 61 ALA B C 1
ATOM 1564 O O . ALA B 1 61 ? 18.188 -7.301 -0.867 1 98.62 61 ALA B O 1
ATOM 1565 N N . ALA B 1 62 ? 17.609 -7.984 1.166 1 98.69 62 ALA B N 1
ATOM 1566 C CA . ALA B 1 62 ? 16.734 -9.039 0.669 1 98.69 62 ALA B CA 1
ATOM 1567 C C . ALA B 1 62 ? 15.531 -8.461 -0.078 1 98.69 62 ALA B C 1
ATOM 1569 O O . ALA B 1 62 ? 15.117 -8.992 -1.107 1 98.69 62 ALA B O 1
ATOM 1570 N N . ALA B 1 63 ? 15.016 -7.359 0.461 1 98.94 63 ALA B N 1
ATOM 1571 C CA . ALA B 1 63 ? 13.883 -6.695 -0.177 1 98.94 63 ALA B CA 1
ATOM 1572 C C . ALA B 1 63 ? 14.281 -6.109 -1.528 1 98.94 63 ALA B C 1
ATOM 1574 O O . ALA B 1 63 ? 13.539 -6.227 -2.506 1 98.94 63 ALA B O 1
ATOM 1575 N N . VAL B 1 64 ? 15.438 -5.535 -1.596 1 98.94 64 VAL B N 1
ATOM 1576 C CA . VAL B 1 64 ? 15.93 -4.953 -2.842 1 98.94 64 VAL B CA 1
ATOM 1577 C C . VAL B 1 64 ? 16.172 -6.059 -3.867 1 98.94 64 VAL B C 1
ATOM 1579 O O . VAL B 1 64 ? 15.812 -5.918 -5.039 1 98.94 64 VAL B O 1
ATOM 1582 N N . ASP B 1 65 ? 16.797 -7.156 -3.416 1 98.75 65 ASP B N 1
ATOM 1583 C CA . ASP B 1 65 ? 17.016 -8.297 -4.305 1 98.75 65 ASP B CA 1
ATOM 1584 C C . ASP B 1 65 ? 15.695 -8.805 -4.879 1 98.75 65 ASP B C 1
ATOM 1586 O O . ASP B 1 65 ? 15.602 -9.086 -6.074 1 98.75 65 ASP B O 1
ATOM 1590 N N . PHE B 1 66 ? 14.742 -8.883 -4.07 1 98.88 66 PHE B N 1
ATOM 1591 C CA . PHE B 1 66 ? 13.422 -9.328 -4.496 1 98.88 66 PHE B CA 1
ATOM 1592 C C . PHE B 1 66 ? 12.836 -8.367 -5.523 1 98.88 66 PHE B C 1
ATOM 1594 O O . PHE B 1 66 ? 12.328 -8.797 -6.562 1 98.88 66 PHE B O 1
ATOM 1601 N N . LEU B 1 67 ? 12.859 -7.105 -5.215 1 98.94 67 LEU B N 1
ATOM 1602 C CA . LEU B 1 67 ? 12.359 -6.082 -6.121 1 98.94 67 LEU B CA 1
ATOM 1603 C C . LEU B 1 67 ? 13.039 -6.188 -7.484 1 98.94 67 LEU B C 1
ATOM 1605 O O . LEU B 1 67 ? 12.367 -6.145 -8.523 1 98.94 67 LEU B O 1
ATOM 1609 N N . ASP B 1 68 ? 14.328 -6.383 -7.484 1 98.75 68 ASP B N 1
ATOM 1610 C CA . ASP B 1 68 ? 15.078 -6.492 -8.734 1 98.75 68 ASP B CA 1
ATOM 1611 C C . ASP B 1 68 ? 14.648 -7.723 -9.523 1 98.75 68 ASP B C 1
ATOM 1613 O O . ASP B 1 68 ? 14.477 -7.656 -10.742 1 98.75 68 ASP B O 1
ATOM 1617 N N . ARG B 1 69 ? 14.461 -8.797 -8.883 1 98 69 ARG B N 1
ATOM 1618 C CA . ARG B 1 69 ? 14.07 -10.047 -9.539 1 98 69 ARG B CA 1
ATOM 1619 C C . ARG B 1 69 ? 12.695 -9.922 -10.172 1 98 69 ARG B C 1
ATOM 1621 O O . ARG B 1 69 ? 12.484 -10.383 -11.297 1 98 69 ARG B O 1
ATOM 1628 N N . ILE B 1 70 ? 11.82 -9.281 -9.461 1 98.31 70 ILE B N 1
ATOM 1629 C CA . ILE B 1 70 ? 10.469 -9.109 -9.977 1 98.31 70 ILE B CA 1
ATOM 1630 C C . ILE B 1 70 ? 10.492 -8.203 -11.203 1 98.31 70 ILE B C 1
ATOM 1632 O O . ILE B 1 70 ? 9.828 -8.484 -12.203 1 98.31 70 ILE B O 1
ATOM 1636 N N . GLU B 1 71 ? 11.227 -7.172 -11.141 1 97.81 71 GLU B N 1
ATOM 1637 C CA . GLU B 1 71 ? 11.25 -6.195 -12.227 1 97.81 71 GLU B CA 1
ATOM 1638 C C . GLU B 1 71 ? 11.945 -6.762 -13.461 1 97.81 71 GLU B C 1
ATOM 1640 O O . GLU B 1 71 ? 11.602 -6.406 -14.594 1 97.81 71 GLU B O 1
ATOM 1645 N N . GLU B 1 72 ? 12.867 -7.648 -13.227 1 97.12 72 GLU B N 1
ATOM 1646 C CA . GLU B 1 72 ? 13.625 -8.227 -14.336 1 97.12 72 GLU B CA 1
ATOM 1647 C C . GLU B 1 72 ? 12.859 -9.375 -14.984 1 97.12 72 GLU B C 1
ATOM 1649 O O . GLU B 1 72 ? 13.203 -9.812 -16.078 1 97.12 72 GLU B O 1
ATOM 1654 N N . ASN B 1 73 ? 11.938 -9.906 -14.258 1 97.81 73 ASN B N 1
ATOM 1655 C CA . ASN B 1 73 ? 11.156 -11.039 -14.75 1 97.81 73 ASN B CA 1
ATOM 1656 C C . ASN B 1 73 ? 10.055 -10.594 -15.703 1 97.81 73 ASN B C 1
ATOM 1658 O O . ASN B 1 73 ? 9.055 -10.016 -15.273 1 97.81 73 ASN B O 1
ATOM 1662 N N . ALA B 1 74 ? 10.188 -10.906 -16.953 1 97.44 74 ALA B N 1
ATOM 1663 C CA . ALA B 1 74 ? 9.258 -10.469 -18 1 97.44 74 ALA B CA 1
ATOM 1664 C C . ALA B 1 74 ? 7.891 -11.109 -17.828 1 97.44 74 ALA B C 1
ATOM 1666 O O . ALA B 1 74 ? 6.91 -10.68 -18.438 1 97.44 74 ALA B O 1
ATOM 1667 N N . ARG B 1 75 ? 7.777 -12.094 -16.953 1 98.44 75 ARG B N 1
ATOM 1668 C CA . ARG B 1 75 ? 6.516 -12.797 -16.75 1 98.44 75 ARG B CA 1
ATOM 1669 C C . ARG B 1 75 ? 5.797 -12.281 -15.508 1 98.44 75 ARG B C 1
ATOM 1671 O O . ARG B 1 75 ? 4.75 -12.805 -15.125 1 98.44 75 ARG B O 1
ATOM 1678 N N . CYS B 1 76 ? 6.391 -11.312 -14.867 1 98.62 76 CYS B N 1
ATOM 1679 C CA . CYS B 1 76 ? 5.762 -10.617 -13.75 1 98.62 76 CYS B CA 1
ATOM 1680 C C . CYS B 1 76 ? 5.375 -9.195 -14.148 1 98.62 76 CYS B C 1
ATOM 1682 O O . CYS B 1 76 ? 6.215 -8.422 -14.609 1 98.62 76 CYS B O 1
ATOM 1684 N N . HIS B 1 77 ? 4.121 -8.875 -13.977 1 98.69 77 HIS B N 1
ATOM 1685 C CA . HIS B 1 77 ? 3.592 -7.562 -14.32 1 98.69 77 HIS B CA 1
ATOM 1686 C C . HIS B 1 77 ? 3.094 -6.828 -13.078 1 98.69 77 HIS B C 1
ATOM 1688 O O . HIS B 1 77 ? 2.152 -7.281 -12.422 1 98.69 77 HIS B O 1
ATOM 1694 N N . ILE B 1 78 ? 3.703 -5.707 -12.812 1 98.75 78 ILE B N 1
ATOM 1695 C CA . ILE B 1 78 ? 3.246 -4.859 -11.719 1 98.75 78 ILE B CA 1
ATOM 1696 C C . ILE B 1 78 ? 2.176 -3.895 -12.219 1 98.75 78 ILE B C 1
ATOM 1698 O O . ILE B 1 78 ? 2.395 -3.17 -13.195 1 98.75 78 ILE B O 1
ATOM 1702 N N . ASP B 1 79 ? 1.058 -3.898 -11.625 1 98.56 79 ASP B N 1
ATOM 1703 C CA . ASP B 1 79 ? -0.037 -3.031 -12.055 1 98.56 79 ASP B CA 1
ATOM 1704 C C . ASP B 1 79 ? -0.573 -2.205 -10.891 1 98.56 79 ASP B C 1
ATOM 1706 O O . ASP B 1 79 ? -0.257 -2.479 -9.727 1 98.56 79 ASP B O 1
ATOM 1710 N N . THR B 1 80 ? -1.305 -1.142 -11.219 1 98.5 80 THR B N 1
ATOM 1711 C CA . THR B 1 80 ? -1.965 -0.248 -10.273 1 98.5 80 THR B CA 1
ATOM 1712 C C . THR B 1 80 ? -3.459 -0.154 -10.57 1 98.5 80 THR B C 1
ATOM 1714 O O . THR B 1 80 ? -3.898 -0.474 -11.672 1 98.5 80 THR B O 1
ATOM 1717 N N . LEU B 1 81 ? -4.176 0.204 -9.539 1 98.75 81 LEU B N 1
ATOM 1718 C CA . LEU B 1 81 ? -5.617 0.34 -9.727 1 98.75 81 LEU B CA 1
ATOM 1719 C C . LEU B 1 81 ? -5.945 1.603 -10.516 1 98.75 81 LEU B C 1
ATOM 1721 O O . LEU B 1 81 ? -5.324 2.648 -10.312 1 98.75 81 LEU B O 1
ATOM 1725 N N . THR B 1 82 ? -6.91 1.437 -11.422 1 98.44 82 THR B N 1
ATOM 1726 C CA . THR B 1 82 ? -7.574 2.631 -11.938 1 98.44 82 THR B CA 1
ATOM 1727 C C . THR B 1 82 ? -8.43 3.281 -10.852 1 98.44 82 THR B C 1
ATOM 1729 O O . THR B 1 82 ? -8.648 2.693 -9.789 1 98.44 82 THR B O 1
ATOM 1732 N N . ALA B 1 83 ? -8.938 4.5 -11.219 1 98.06 83 ALA B N 1
ATOM 1733 C CA . ALA B 1 83 ? -9.812 5.199 -10.273 1 98.06 83 ALA B CA 1
ATOM 1734 C C . ALA B 1 83 ? -11.07 4.387 -9.984 1 98.06 83 ALA B C 1
ATOM 1736 O O . ALA B 1 83 ? -11.531 4.32 -8.844 1 98.06 83 ALA B O 1
ATOM 1737 N N . ASP B 1 84 ? -11.625 3.756 -11.039 1 98.62 84 ASP B N 1
ATOM 1738 C CA . ASP B 1 84 ? -12.836 2.951 -10.883 1 98.62 84 ASP B CA 1
ATOM 1739 C C . ASP B 1 84 ? -12.562 1.703 -10.047 1 98.62 84 ASP B C 1
ATOM 1741 O O . ASP B 1 84 ? -13.375 1.32 -9.203 1 98.62 84 ASP B O 1
ATOM 1745 N N . GLU B 1 85 ? -11.445 1.072 -10.273 1 98.81 85 GLU B N 1
ATOM 1746 C CA . GLU B 1 85 ? -11.062 -0.103 -9.5 1 98.81 85 GLU B CA 1
ATOM 1747 C C . GLU B 1 85 ? -10.812 0.259 -8.039 1 98.81 85 GLU B C 1
ATOM 1749 O O . GLU B 1 85 ? -11.164 -0.505 -7.133 1 98.81 85 GLU B O 1
ATOM 1754 N N . PHE B 1 86 ? -10.242 1.42 -7.828 1 98.81 86 PHE B N 1
ATOM 1755 C CA . PHE B 1 86 ? -10 1.916 -6.477 1 98.81 86 PHE B CA 1
ATOM 1756 C C . PHE B 1 86 ? -11.312 2.164 -5.746 1 98.81 86 PHE B C 1
ATOM 1758 O O . PHE B 1 86 ? -11.445 1.822 -4.57 1 98.81 86 PHE B O 1
ATOM 1765 N N . ALA B 1 87 ? -12.234 2.74 -6.418 1 98.75 87 ALA B N 1
ATOM 1766 C CA . ALA B 1 87 ? -13.562 2.943 -5.844 1 98.75 87 ALA B CA 1
ATOM 1767 C C . ALA B 1 87 ? -14.211 1.612 -5.48 1 98.75 87 ALA B C 1
ATOM 1769 O O . ALA B 1 87 ? -14.828 1.486 -4.418 1 98.75 87 ALA B O 1
ATOM 1770 N N . THR B 1 88 ? -14.047 0.651 -6.371 1 98.69 88 THR B N 1
ATOM 1771 C CA . THR B 1 88 ? -14.578 -0.681 -6.105 1 98.69 88 THR B CA 1
ATOM 1772 C C . THR B 1 88 ? -13.875 -1.315 -4.906 1 98.69 88 THR B C 1
ATOM 1774 O O . THR B 1 88 ? -14.516 -1.975 -4.082 1 98.69 88 THR B O 1
ATOM 1777 N N . ALA B 1 89 ? -12.547 -1.14 -4.789 1 98.88 89 ALA B N 1
ATOM 1778 C CA . ALA B 1 89 ? -11.781 -1.667 -3.658 1 98.88 89 ALA B CA 1
ATOM 1779 C C . ALA B 1 89 ? -12.297 -1.098 -2.338 1 98.88 89 ALA B C 1
ATOM 1781 O O . ALA B 1 89 ? -12.477 -1.834 -1.364 1 98.88 89 ALA B O 1
ATOM 1782 N N . LYS B 1 90 ? -12.57 0.214 -2.334 1 98.88 90 LYS B N 1
ATOM 1783 C CA . LYS B 1 90 ? -13.094 0.845 -1.127 1 98.88 90 LYS B CA 1
ATOM 1784 C C . LYS B 1 90 ? -14.469 0.288 -0.767 1 98.88 90 LYS B C 1
ATOM 1786 O O . LYS B 1 90 ? -14.75 0.037 0.406 1 98.88 90 LYS B O 1
ATOM 1791 N N . ALA B 1 91 ? -15.289 0.069 -1.756 1 98.75 91 ALA B N 1
ATOM 1792 C CA . ALA B 1 91 ? -16.609 -0.496 -1.519 1 98.75 91 ALA B CA 1
ATOM 1793 C C . ALA B 1 91 ? -16.516 -1.915 -0.965 1 98.75 91 ALA B C 1
ATOM 1795 O O . ALA B 1 91 ? -17.234 -2.275 -0.032 1 98.75 91 ALA B O 1
ATOM 1796 N N . LEU B 1 92 ? -15.656 -2.711 -1.542 1 98.56 92 LEU B N 1
ATOM 1797 C CA . LEU B 1 92 ? -15.445 -4.074 -1.071 1 98.56 92 LEU B CA 1
ATOM 1798 C C . LEU B 1 92 ? -14.906 -4.078 0.356 1 98.56 92 LEU B C 1
ATOM 1800 O O . LEU B 1 92 ? -15.352 -4.875 1.188 1 98.56 92 LEU B O 1
ATOM 1804 N N . PHE B 1 93 ? -14.008 -3.193 0.655 1 98.81 93 PHE B N 1
ATOM 1805 C CA . PHE B 1 93 ? -13.453 -3.084 1.999 1 98.81 93 PHE B CA 1
ATOM 1806 C C . PHE B 1 93 ? -14.547 -2.773 3.014 1 98.81 93 PHE B C 1
ATOM 1808 O O . PHE B 1 93 ? -14.602 -3.389 4.082 1 98.81 93 PHE B O 1
ATOM 1815 N N . ARG B 1 94 ? -15.422 -1.841 2.66 1 98.75 94 ARG B N 1
ATOM 1816 C CA . ARG B 1 94 ? -16.516 -1.468 3.541 1 98.75 94 ARG B CA 1
ATOM 1817 C C . ARG B 1 94 ? -17.422 -2.664 3.826 1 98.75 94 ARG B C 1
ATOM 1819 O O . ARG B 1 94 ? -17.891 -2.84 4.953 1 98.75 94 ARG B O 1
ATOM 1826 N N . ARG B 1 95 ? -17.547 -3.484 2.852 1 97.56 95 ARG B N 1
ATOM 1827 C CA . ARG B 1 95 ? -18.594 -4.512 2.904 1 97.56 95 ARG B CA 1
ATOM 1828 C C . ARG B 1 95 ? -18.047 -5.805 3.502 1 97.56 95 ARG B C 1
ATOM 1830 O O . ARG B 1 95 ? -18.797 -6.594 4.078 1 97.56 95 ARG B O 1
ATOM 1837 N N . HIS B 1 96 ? -16.75 -6.035 3.428 1 97.12 96 HIS B N 1
ATOM 1838 C CA . HIS B 1 96 ? -16.172 -7.316 3.828 1 97.12 96 HIS B CA 1
ATOM 1839 C C . HIS B 1 96 ? -15.18 -7.137 4.977 1 97.12 96 HIS B C 1
ATOM 1841 O O . HIS B 1 96 ? -13.992 -6.898 4.746 1 97.12 96 HIS B O 1
ATOM 1847 N N . GLU B 1 97 ? -15.562 -7.488 6.117 1 96.81 97 GLU B N 1
ATOM 1848 C CA . GLU B 1 97 ? -14.75 -7.289 7.316 1 96.81 97 GLU B CA 1
ATOM 1849 C C . GLU B 1 97 ? -13.508 -8.172 7.293 1 96.81 97 GLU B C 1
ATOM 1851 O O . GLU B 1 97 ? -12.5 -7.852 7.934 1 96.81 97 GLU B O 1
ATOM 1856 N N . GLY B 1 98 ? -13.562 -9.195 6.512 1 96.69 98 GLY B N 1
ATOM 1857 C CA . GLY B 1 98 ? -12.445 -10.125 6.469 1 96.69 98 GLY B CA 1
ATOM 1858 C C . GLY B 1 98 ? -11.344 -9.695 5.52 1 96.69 98 GLY B C 1
ATOM 1859 O O . GLY B 1 98 ? -10.242 -10.25 5.543 1 96.69 98 GLY B O 1
ATOM 1860 N N . PHE B 1 99 ? -11.586 -8.602 4.777 1 97.94 99 PHE B N 1
ATOM 1861 C CA . PHE B 1 99 ? -10.594 -8.141 3.811 1 97.94 99 PHE B CA 1
ATOM 1862 C C . PHE B 1 99 ? -9.773 -6.996 4.387 1 97.94 99 PHE B C 1
ATOM 1864 O O . PHE B 1 99 ? -10.32 -6.031 4.914 1 97.94 99 PHE B O 1
ATOM 1871 N N . SER B 1 100 ? -8.422 -7.16 4.336 1 98.44 100 SER B N 1
ATOM 1872 C CA . SER B 1 100 ? -7.621 -5.945 4.375 1 98.44 100 SER B CA 1
ATOM 1873 C C . SER B 1 100 ? -7.891 -5.066 3.158 1 98.44 100 SER B C 1
ATOM 1875 O O . SER B 1 100 ? -8.547 -5.496 2.209 1 98.44 100 SER B O 1
ATOM 1877 N N . PHE B 1 101 ? -7.457 -3.912 3.209 1 98.75 101 PHE B N 1
ATOM 1878 C CA . PHE B 1 101 ? -7.66 -3.074 2.035 1 98.75 101 PHE B CA 1
ATOM 1879 C C . PHE B 1 101 ? -6.953 -3.66 0.819 1 98.75 101 PHE B C 1
ATOM 1881 O O . PHE B 1 101 ? -7.465 -3.588 -0.3 1 98.75 101 PHE B O 1
ATOM 1888 N N . VAL B 1 102 ? -5.766 -4.227 1.026 1 98.81 102 VAL B N 1
ATOM 1889 C CA . VAL B 1 102 ? -5.012 -4.797 -0.083 1 98.81 102 VAL B CA 1
ATOM 1890 C C . VAL B 1 102 ? -5.754 -6.008 -0.646 1 98.81 102 VAL B C 1
ATOM 1892 O O . VAL B 1 102 ? -5.789 -6.211 -1.861 1 98.81 102 VAL B O 1
ATOM 1895 N N . ASP B 1 103 ? -6.383 -6.812 0.22 1 98.69 103 ASP B N 1
ATOM 1896 C CA . ASP B 1 103 ? -7.23 -7.898 -0.265 1 98.69 103 ASP B CA 1
ATOM 1897 C C . ASP B 1 103 ? -8.359 -7.359 -1.138 1 98.69 103 ASP B C 1
ATOM 1899 O O . ASP B 1 103 ? -8.625 -7.891 -2.221 1 98.69 103 ASP B O 1
ATOM 1903 N N . ALA B 1 104 ? -9.016 -6.309 -0.641 1 98.81 104 ALA B N 1
ATOM 1904 C CA . ALA B 1 104 ? -10.109 -5.688 -1.386 1 98.81 104 ALA B CA 1
ATOM 1905 C C . ALA B 1 104 ? -9.625 -5.16 -2.732 1 98.81 104 ALA B C 1
ATOM 1907 O O . ALA B 1 104 ? -10.32 -5.285 -3.744 1 98.81 104 ALA B O 1
ATOM 1908 N N . ALA B 1 105 ? -8.438 -4.578 -2.74 1 98.88 105 ALA B N 1
ATOM 1909 C CA . ALA B 1 105 ? -7.836 -4.07 -3.969 1 98.88 105 ALA B CA 1
ATOM 1910 C C . ALA B 1 105 ? -7.594 -5.199 -4.969 1 98.88 105 ALA B C 1
ATOM 1912 O O . ALA B 1 105 ? -7.859 -5.047 -6.164 1 98.88 105 ALA B O 1
ATOM 1913 N N . ILE B 1 106 ? -7.086 -6.316 -4.465 1 98.88 106 ILE B N 1
ATOM 1914 C CA . ILE B 1 106 ? -6.824 -7.484 -5.297 1 98.88 106 ILE B CA 1
ATOM 1915 C C . ILE B 1 106 ? -8.125 -7.957 -5.945 1 98.88 106 ILE B C 1
ATOM 1917 O O . ILE B 1 106 ? -8.195 -8.125 -7.164 1 98.88 106 ILE B O 1
ATOM 1921 N N . VAL B 1 107 ? -9.156 -8.047 -5.176 1 98.81 107 VAL B N 1
ATOM 1922 C CA . VAL B 1 107 ? -10.43 -8.562 -5.664 1 98.81 107 VAL B CA 1
ATOM 1923 C C . VAL B 1 107 ? -11.039 -7.574 -6.656 1 98.81 107 VAL B C 1
ATOM 1925 O O . VAL B 1 107 ? -11.539 -7.973 -7.711 1 98.81 107 VAL B O 1
ATOM 1928 N N . ALA B 1 108 ? -11 -6.285 -6.344 1 98.75 108 ALA B N 1
ATOM 1929 C CA . ALA B 1 108 ? -11.531 -5.258 -7.238 1 98.75 108 ALA B CA 1
ATOM 1930 C C . ALA B 1 108 ? -10.844 -5.305 -8.594 1 98.75 108 ALA B C 1
ATOM 1932 O O . ALA B 1 108 ? -11.5 -5.223 -9.641 1 98.75 108 ALA B O 1
ATOM 1933 N N . TYR B 1 109 ? -9.531 -5.438 -8.586 1 98.81 109 TYR B N 1
ATOM 1934 C CA . TYR B 1 109 ? -8.758 -5.52 -9.812 1 98.81 109 TYR B CA 1
ATOM 1935 C C . TYR B 1 109 ? -9.156 -6.742 -10.633 1 98.81 109 TYR B C 1
ATOM 1937 O O . TYR B 1 109 ? -9.383 -6.641 -11.836 1 98.81 109 TYR B O 1
ATOM 1945 N N . MET B 1 110 ? -9.203 -7.895 -9.977 1 98.69 110 MET B N 1
ATOM 1946 C CA . MET B 1 110 ? -9.516 -9.148 -10.656 1 98.69 110 MET B CA 1
ATOM 1947 C C . MET B 1 110 ? -10.898 -9.086 -11.305 1 98.69 110 MET B C 1
ATOM 1949 O O . MET B 1 110 ? -11.062 -9.516 -12.453 1 98.69 110 MET B O 1
ATOM 1953 N N . GLN B 1 111 ? -11.828 -8.516 -10.586 1 98.06 111 GLN B N 1
ATOM 1954 C CA . GLN B 1 111 ? -13.18 -8.383 -11.117 1 98.06 111 GLN B CA 1
ATOM 1955 C C . GLN B 1 111 ? -13.203 -7.48 -12.344 1 98.06 111 GLN B C 1
ATOM 1957 O O . GLN B 1 111 ? -13.82 -7.816 -13.359 1 98.06 111 GLN B O 1
ATOM 1962 N N . ALA B 1 112 ? -12.578 -6.371 -12.289 1 98.25 112 ALA B N 1
ATOM 1963 C CA . ALA B 1 112 ? -12.578 -5.402 -13.383 1 98.25 112 ALA B CA 1
ATOM 1964 C C . ALA B 1 112 ? -11.875 -5.961 -14.609 1 98.25 112 ALA B C 1
ATOM 1966 O O . ALA B 1 112 ? -12.289 -5.707 -15.742 1 98.25 112 ALA B O 1
ATOM 1967 N N . GLU B 1 113 ? -10.805 -6.715 -14.406 1 98 113 GLU B N 1
ATOM 1968 C CA . GLU B 1 113 ? -9.961 -7.172 -15.508 1 98 113 GLU B CA 1
ATOM 1969 C C . GLU B 1 113 ? -10.391 -8.555 -16 1 98 113 GLU B C 1
ATOM 1971 O O . GLU B 1 113 ? -9.828 -9.078 -16.969 1 98 113 GLU B O 1
ATOM 1976 N N . GLY B 1 114 ? -11.297 -9.148 -15.312 1 96.94 114 GLY B N 1
ATOM 1977 C CA . GLY B 1 114 ? -11.758 -10.477 -15.68 1 96.94 114 GLY B CA 1
ATOM 1978 C C . GLY B 1 114 ? -10.75 -11.57 -15.359 1 96.94 114 GLY B C 1
ATOM 1979 O O . GLY B 1 114 ? -10.633 -12.547 -16.109 1 96.94 114 GLY B O 1
ATOM 1980 N N . LEU B 1 115 ? -9.953 -11.367 -14.352 1 97.56 115 LEU B N 1
ATOM 1981 C CA . LEU B 1 115 ? -9 -12.367 -13.883 1 97.56 115 LEU B CA 1
ATOM 1982 C C . LEU B 1 115 ? -9.594 -13.211 -12.766 1 97.56 115 LEU B C 1
ATOM 1984 O O . LEU B 1 115 ? -10.023 -12.68 -11.742 1 97.56 115 LEU B O 1
ATOM 1988 N N . GLY B 1 116 ? -9.602 -14.5 -12.867 1 97.56 116 GLY B N 1
ATOM 1989 C CA . GLY B 1 116 ? -10.289 -15.352 -11.914 1 97.56 116 GLY B CA 1
ATOM 1990 C C . GLY B 1 116 ? -9.344 -16.047 -10.945 1 97.56 116 GLY B C 1
ATOM 1991 O O . GLY B 1 116 ? -9.766 -16.484 -9.875 1 97.56 116 GLY B O 1
ATOM 1992 N N . TYR B 1 117 ? -8.047 -16.156 -11.305 1 98.62 117 TYR B N 1
ATOM 1993 C CA . TYR B 1 117 ? -7.152 -17 -10.531 1 98.62 117 TYR B CA 1
ATOM 1994 C C . TYR B 1 117 ? -6.172 -16.172 -9.719 1 98.62 117 TYR B C 1
ATOM 1996 O O . TYR B 1 117 ? -5.66 -15.156 -10.195 1 98.62 117 TYR B O 1
ATOM 2004 N N . LEU B 1 118 ? -5.996 -16.547 -8.523 1 98.88 118 LEU B N 1
ATOM 2005 C CA . LEU B 1 118 ? -5.141 -15.883 -7.551 1 98.88 118 LEU B CA 1
ATOM 2006 C C . LEU B 1 118 ? -4.27 -16.891 -6.805 1 98.88 118 LEU B C 1
ATOM 2008 O O . LEU B 1 118 ? -4.785 -17.812 -6.168 1 98.88 118 LEU B O 1
ATOM 2012 N N . TYR B 1 119 ? -2.951 -16.734 -6.938 1 98.94 119 TYR B N 1
ATOM 2013 C CA . TYR B 1 119 ? -2.086 -17.469 -6.023 1 98.94 119 TYR B CA 1
ATOM 2014 C C . TYR B 1 119 ? -1.995 -16.781 -4.676 1 98.94 119 TYR B C 1
ATOM 2016 O O . TYR B 1 119 ? -1.513 -15.641 -4.586 1 98.94 119 TYR B O 1
ATOM 2024 N N . ALA B 1 120 ? -2.512 -17.438 -3.635 1 98.88 120 ALA B N 1
ATOM 2025 C CA . ALA B 1 120 ? -2.529 -16.859 -2.293 1 98.88 120 ALA B CA 1
ATOM 2026 C C . ALA B 1 120 ? -2.611 -17.953 -1.228 1 98.88 120 ALA B C 1
ATOM 2028 O O . ALA B 1 120 ? -3.318 -18.938 -1.402 1 98.88 120 ALA B O 1
ATOM 2029 N N . PHE B 1 121 ? -1.912 -17.734 -0.104 1 98.75 121 PHE B N 1
ATOM 2030 C CA . PHE B 1 121 ? -2.027 -18.625 1.041 1 98.75 121 PHE B CA 1
ATOM 2031 C C . PHE B 1 121 ? -3.055 -18.094 2.037 1 98.75 121 PHE B C 1
ATOM 2033 O O . PHE B 1 121 ? -3.465 -18.828 2.949 1 98.75 121 PHE B O 1
ATOM 2040 N N . ASP B 1 122 ? -3.469 -16.875 1.86 1 97.31 122 ASP B N 1
ATOM 2041 C CA . ASP B 1 122 ? -4.496 -16.25 2.688 1 97.31 122 ASP B CA 1
ATOM 2042 C C . ASP B 1 122 ? -5.887 -16.75 2.312 1 97.31 122 ASP B C 1
ATOM 2044 O O . ASP B 1 122 ? -6.395 -16.438 1.232 1 97.31 122 ASP B O 1
ATOM 2048 N N . ASP B 1 123 ? -6.582 -17.391 3.211 1 97.31 123 ASP B N 1
ATOM 2049 C CA . ASP B 1 123 ? -7.863 -18 2.881 1 97.31 123 ASP B CA 1
ATOM 2050 C C . ASP B 1 123 ? -9 -16.984 2.977 1 97.31 123 ASP B C 1
ATOM 2052 O O . ASP B 1 123 ? -10.148 -17.312 2.668 1 97.31 123 ASP B O 1
ATOM 2056 N N . ASP B 1 124 ? -8.703 -15.719 3.311 1 96.69 124 ASP B N 1
ATOM 2057 C CA . ASP B 1 124 ? -9.703 -14.664 3.277 1 96.69 124 ASP B CA 1
ATOM 2058 C C . ASP B 1 124 ? -10.312 -14.523 1.881 1 96.69 124 ASP B C 1
ATOM 2060 O O . ASP B 1 124 ? -11.484 -14.18 1.738 1 96.69 124 ASP B O 1
ATOM 2064 N N . PHE B 1 125 ? -9.57 -14.859 0.904 1 98 125 PHE B N 1
ATOM 2065 C CA . PHE B 1 125 ? -10 -14.68 -0.477 1 98 125 PHE B CA 1
ATOM 2066 C C . PHE B 1 125 ? -11.102 -15.664 -0.836 1 98 125 PHE B C 1
ATOM 2068 O O . PHE B 1 125 ? -11.797 -15.484 -1.837 1 98 125 PHE B O 1
ATOM 2075 N N . ASP B 1 126 ? -11.25 -16.719 0.007 1 97.31 126 ASP B N 1
ATOM 2076 C CA . ASP B 1 126 ? -12.281 -17.719 -0.27 1 97.31 126 ASP B CA 1
ATOM 2077 C C . ASP B 1 126 ? -13.68 -17.109 -0.142 1 97.31 126 ASP B C 1
ATOM 2079 O O . ASP B 1 126 ? -14.656 -17.672 -0.627 1 97.31 126 ASP B O 1
ATOM 2083 N N . ALA B 1 127 ? -13.758 -15.953 0.443 1 95.69 127 ALA B N 1
ATOM 2084 C CA . ALA B 1 127 ? -15.039 -15.273 0.625 1 95.69 127 ALA B CA 1
ATOM 2085 C C . ALA B 1 127 ? -15.43 -14.484 -0.625 1 95.69 127 ALA B C 1
ATOM 2087 O O . ALA B 1 127 ? -16.578 -14.062 -0.767 1 95.69 127 ALA B O 1
ATOM 2088 N N . ALA B 1 128 ? -14.492 -14.227 -1.549 1 95.81 128 ALA B N 1
ATOM 2089 C CA . ALA B 1 128 ? -14.75 -13.445 -2.754 1 95.81 128 ALA B CA 1
ATOM 2090 C C . ALA B 1 128 ? -15.336 -14.312 -3.861 1 95.81 128 ALA B C 1
ATOM 2092 O O . ALA B 1 128 ? -14.742 -15.328 -4.242 1 95.81 128 ALA B O 1
ATOM 2093 N N . ALA B 1 129 ? -16.422 -13.812 -4.352 1 91.19 129 ALA B N 1
ATOM 2094 C CA . ALA B 1 129 ? -17.031 -14.516 -5.484 1 91.19 129 ALA B CA 1
ATOM 2095 C C . ALA B 1 129 ? -16.172 -14.367 -6.738 1 91.19 129 ALA B C 1
ATOM 2097 O O . ALA B 1 129 ? -15.516 -13.336 -6.938 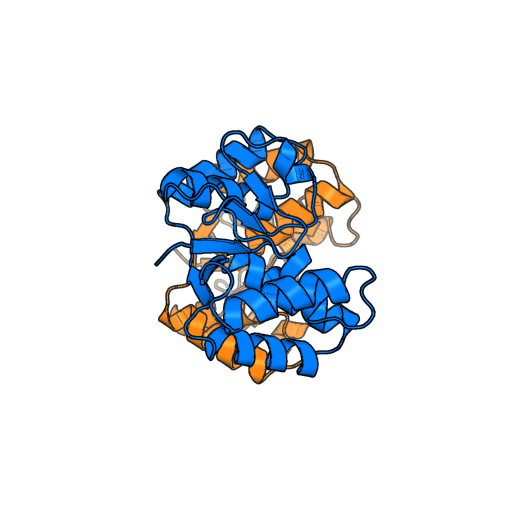1 91.19 129 ALA B O 1
ATOM 2098 N N . ASP B 1 130 ? -16.031 -15.312 -7.531 1 92.81 130 ASP B N 1
ATOM 2099 C CA . ASP B 1 130 ? -15.383 -15.297 -8.844 1 92.81 130 ASP B CA 1
ATOM 2100 C C . ASP B 1 130 ? -13.867 -15.234 -8.703 1 92.81 130 ASP B C 1
ATOM 2102 O O . ASP B 1 130 ? -13.172 -14.836 -9.648 1 92.81 130 ASP B O 1
ATOM 2106 N N . VAL B 1 131 ? -13.367 -15.352 -7.473 1 96.88 131 VAL B N 1
ATOM 2107 C CA . VAL B 1 131 ? -11.93 -15.484 -7.234 1 96.88 131 VAL B CA 1
ATOM 2108 C C . VAL B 1 131 ? -11.602 -16.938 -6.906 1 96.88 131 VAL B C 1
ATOM 2110 O O . VAL B 1 131 ? -12.148 -17.516 -5.965 1 96.88 131 VAL B O 1
ATOM 2113 N N . TYR B 1 132 ? -10.766 -17.531 -7.656 1 97.81 132 TYR B N 1
ATOM 2114 C CA . TYR B 1 132 ? -10.289 -18.891 -7.43 1 97.81 132 TYR B CA 1
ATOM 2115 C C . TYR B 1 132 ? -8.875 -18.891 -6.879 1 97.81 132 TYR B C 1
ATOM 2117 O O . TYR B 1 132 ? -7.91 -18.672 -7.617 1 97.81 132 TYR B O 1
ATOM 2125 N N . ARG B 1 133 ? -8.812 -19.203 -5.645 1 98.38 133 ARG B N 1
ATOM 2126 C CA . ARG B 1 133 ? -7.539 -19.156 -4.93 1 98.38 133 ARG B CA 1
ATOM 2127 C C . ARG B 1 133 ? -6.758 -20.453 -5.125 1 98.38 133 ARG B C 1
ATOM 2129 O O . ARG B 1 133 ? -7.316 -21.547 -5.02 1 98.38 133 ARG B O 1
ATOM 2136 N N . LEU B 1 134 ? -5.527 -20.297 -5.453 1 98.38 134 LEU B N 1
ATOM 2137 C CA . LEU B 1 134 ? -4.574 -21.406 -5.574 1 98.38 134 LEU B CA 1
ATOM 2138 C C . LEU B 1 134 ? -3.49 -21.297 -4.508 1 98.38 134 LEU B C 1
ATOM 2140 O O . LEU B 1 134 ? -2.836 -20.266 -4.379 1 98.38 134 LEU B O 1
ATOM 2144 N N . ASP B 1 135 ? -3.25 -22.422 -3.754 1 98.38 135 ASP B N 1
ATOM 2145 C CA . ASP B 1 135 ? -2.23 -22.375 -2.711 1 98.38 135 ASP B CA 1
ATOM 2146 C C . ASP B 1 135 ? -1.126 -23.406 -2.979 1 98.38 135 ASP B C 1
ATOM 2148 O O . ASP B 1 135 ? -0.384 -23.766 -2.068 1 98.38 135 ASP B O 1
ATOM 2152 N N . THR B 1 136 ? -1.118 -23.891 -4.219 1 98.31 136 THR B N 1
ATOM 2153 C CA . THR B 1 136 ? -0.07 -24.766 -4.727 1 98.31 136 THR B CA 1
ATOM 2154 C C . THR B 1 136 ? 0.35 -24.344 -6.133 1 98.31 136 THR B C 1
ATOM 2156 O O . THR B 1 136 ? -0.336 -23.547 -6.781 1 98.31 136 THR B O 1
ATOM 2159 N N . ALA B 1 137 ? 1.48 -24.828 -6.543 1 98.38 137 ALA B N 1
ATOM 2160 C CA . ALA B 1 137 ? 1.967 -24.547 -7.891 1 98.38 137 ALA B CA 1
ATOM 2161 C C . ALA B 1 137 ? 1.168 -25.328 -8.93 1 98.38 137 ALA B C 1
ATOM 2163 O O . ALA B 1 137 ? 1.694 -26.25 -9.57 1 98.38 137 ALA B O 1
ATOM 2164 N N . THR B 1 138 ? -0.06 -24.938 -9.078 1 97.19 138 THR B N 1
ATOM 2165 C CA . THR B 1 138 ? -0.974 -25.562 -10.023 1 97.19 138 THR B CA 1
ATOM 2166 C C . THR B 1 138 ? -1.335 -24.594 -11.148 1 97.19 138 THR B C 1
ATOM 2168 O O . THR B 1 138 ? -1.621 -23.422 -10.898 1 97.19 138 THR B O 1
ATOM 2171 N N . ASP B 1 139 ? -1.282 -25.062 -12.406 1 97.75 139 ASP B N 1
ATOM 2172 C CA . ASP B 1 139 ? -1.749 -24.266 -13.531 1 97.75 139 ASP B CA 1
ATOM 2173 C C . ASP B 1 139 ? -3.26 -24.406 -13.711 1 97.75 139 ASP B C 1
ATOM 2175 O O . ASP B 1 139 ? -3.748 -25.453 -14.156 1 97.75 139 ASP B O 1
ATOM 2179 N N . PRO B 1 140 ? -3.939 -23.406 -13.391 1 96.69 140 PRO B N 1
ATOM 2180 C CA . PRO B 1 140 ? -5.395 -23.531 -13.469 1 96.69 140 PRO B CA 1
ATOM 2181 C C . PRO B 1 140 ? -5.91 -23.547 -14.906 1 96.69 140 PRO B C 1
ATOM 2183 O O . PRO B 1 140 ? -7.078 -23.859 -15.148 1 96.69 140 PRO B O 1
ATOM 2186 N N . TYR B 1 141 ? -5.129 -23.219 -15.836 1 95.25 141 TYR B N 1
ATOM 2187 C CA . TYR B 1 141 ? -5.551 -23.156 -17.234 1 95.25 141 TYR B CA 1
ATOM 2188 C C . TYR B 1 141 ? -5.281 -24.484 -17.938 1 95.25 141 TYR B C 1
ATOM 2190 O O . TYR B 1 141 ? -5.672 -24.672 -19.094 1 95.25 141 TYR B O 1
ATOM 2198 N N . GLN B 1 142 ? -4.508 -25.281 -17.391 1 86.06 142 GLN B N 1
ATOM 2199 C CA . GLN B 1 142 ? -4.297 -26.641 -17.891 1 86.06 142 GLN B CA 1
ATOM 2200 C C . GLN B 1 142 ? -4.727 -27.688 -16.875 1 86.06 142 GLN B C 1
ATOM 2202 O O . GLN B 1 142 ? -3.885 -28.297 -16.203 1 86.06 142 GLN B O 1
ATOM 2207 N N . PRO B 1 143 ? -6.141 -27.641 -16.547 1 57.12 143 PRO B N 1
ATOM 2208 C CA . PRO B 1 143 ? -6.512 -28.578 -15.484 1 57.12 143 PRO B CA 1
ATOM 2209 C C . PRO B 1 143 ? -6.109 -30.016 -15.797 1 57.12 143 PRO B C 1
ATOM 2211 O O . PRO B 1 143 ? -6.02 -30.391 -16.969 1 57.12 143 PRO B O 1
ATOM 2214 N N . GLU B 1 144 ? -5.395 -30.656 -14.906 1 53.16 144 GLU B N 1
ATOM 2215 C CA . GLU B 1 144 ? -5.047 -32.062 -15.07 1 53.16 144 GLU B CA 1
ATOM 2216 C C . GLU B 1 144 ? -6.227 -32.875 -15.609 1 53.16 144 GLU B C 1
ATOM 2218 O O . GLU B 1 144 ? -7.383 -32.531 -15.336 1 53.16 144 GLU B O 1
#

Secondary structure (DSSP, 8-state):
--EEEE-HHHHHHHH-TTSTTHHHHHHHHHHHHTTSSPEEEEEHHHHHHHHHHHHHHH-HHHHHHHHHHHHH-TTEEEE---HHHHHHHHHHHHH-TT--HHHHHHHHHHHHHT--EEE-S-GGGGGSTT-EEE-SS--TTS--/--EEEE-HHHHHHHH-TTSTTHHHHHHHHHHHHTTSSPEEEEEHHHHHHHHHHHHHHH-HHHHHHHHHHHHH-TTEEEE---HHHHHHHHHHHHH-TT--HHHHHHHHHHHHHT--EEE-S-GGGGGSTT-EEE-SS--TTS--

Sequence (288 aa):
MPRALVDTTVLFAAAYRRDEAHDGALAILTGIDTADLPEAVILDYVLAETLNGLTNHAGHAAAVDFLDRIEENARCHIDTLTADEFATAKALFRRHEGFSFVDAAIVAYMQAEGLGYLYAFDDDFDAAADVYRLDTATDPYQPEMPRALVDTTVLFAAAYRRDEAHDGALAILTGIDTADLPEAVILDYVLAETLNGLTNHAGHAAAVDFLDRIEENARCHIDTLTADEFATAKALFRRHEGFSFVDAAIVAYMQAEGLGYLYAFDDDFDAAADVYRLDTATDPYQPE

Foldseek 3Di:
DAEAEEALQLLLLCLQVPRPLNVQSVLQVVCLQVVVAAQYEYEVVSLVSSLVSCCVRVNNVSSVVSVVVQVVRPSYHYDYDDPQLLVQLVVQVVVQVLDDSVNSSNLSVCVVVVNAEYEDPDCSCVVRPSHDYDPGNDHPVPDD/DAEAEEALQLLLLCLPVPRPLNVQSVLQVVCLQVVVAAQYEYEPVSLVSSLVSCCVRVNNVSSVVSVVVQVVRPSYHYDYDDPQLLVQLVVQVVVQVLDDSVNSSNLSVCVVVVNAEYEDPDCSCVVRPSHHYDPGNDHPVPHD

Nearest PDB structures (foldseek):
  5wz4-assembly1_B  TM=8.953E-01  e=1.205E-07  Mycobacterium tuberculosis H37Rv
  5x3t-assembly1_H  TM=8.666E-01  e=6.073E-06  Mycobacterium tuberculosis H37Rv
  1w8i-assembly1_A-2  TM=8.578E-01  e=1.134E-05  Archaeoglobus fulgidus DSM 4304
  4xgr-assembly1_A  TM=8.163E-01  e=2.580E-04  Mycobacterium tuberculosis H37Rv
  8wmm-assembly1_G  TM=7.359E-01  e=1.942E-04  Chryseobacterium

Organism: NCBI:txid1816183

Radius of gyration: 19.18 Å; Cα contacts (8 Å, |Δi|>4): 484; chains: 2; bounding box: 38×65×45 Å